Protein AF-L0IS29-F1 (afdb_monomer)

Sequence (244 aa):
MPACASGHKNPDGHHFCGQCGAALPTDDETKHNVAVDPALWLELPESQGFLRRTTFKFGNDETPPAPPPGWYPDPSGGPGLMYWDGRRWAERAASSQSPTTARSWKVLAIIGLAVFLLVGGWFVLAVSQSRHDSTSRVTPTRTTPTLTPDKKFVIDMDDNFQDELNPDPNTSLWDWRNYTEEIAHTGHDICAYLGSHTYEETAQKFKFDLGFRYPSYPSDSDARAFVNIAIDDLCPQYANMKPR

Structure (mmCIF, N/CA/C/O backbone):
data_AF-L0IS29-F1
#
_entry.id   AF-L0IS29-F1
#
loop_
_atom_site.group_PDB
_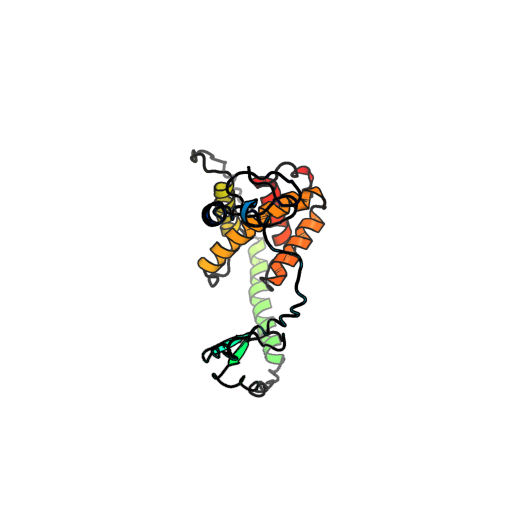atom_site.id
_atom_site.type_symbol
_atom_site.label_atom_id
_atom_site.label_alt_id
_atom_site.label_comp_id
_atom_site.label_asym_id
_atom_site.label_entity_id
_atom_site.label_seq_id
_atom_site.pdbx_PDB_ins_code
_atom_site.Cartn_x
_atom_site.Cartn_y
_atom_site.Cartn_z
_atom_site.occupancy
_atom_site.B_iso_or_equiv
_atom_site.auth_seq_id
_atom_site.auth_comp_id
_atom_site.auth_asym_id
_atom_site.auth_atom_id
_atom_site.pdbx_PDB_model_num
ATOM 1 N N . MET A 1 1 ? -28.946 -7.364 21.069 1.00 82.31 1 MET A N 1
ATOM 2 C CA . MET A 1 1 ? -27.610 -6.948 21.547 1.00 82.31 1 MET A CA 1
ATOM 3 C C . MET A 1 1 ? -26.773 -8.168 21.895 1.00 82.31 1 MET A C 1
ATOM 5 O O . MET A 1 1 ? -26.787 -8.600 23.051 1.00 82.31 1 MET A O 1
ATOM 9 N N . PRO A 1 2 ? -26.079 -8.755 20.911 1.00 89.69 2 PRO A N 1
ATOM 10 C CA . PRO A 1 2 ? -25.117 -9.814 21.170 1.00 89.69 2 PRO A CA 1
ATOM 11 C C . PRO A 1 2 ? -23.995 -9.294 22.077 1.00 89.69 2 PRO A C 1
ATOM 13 O O . PRO A 1 2 ? -23.531 -8.155 21.949 1.00 89.69 2 PRO A O 1
ATOM 16 N N . ALA A 1 3 ? -23.578 -10.136 23.018 1.00 93.94 3 ALA A N 1
ATOM 17 C CA . ALA A 1 3 ? -22.408 -9.896 23.845 1.00 93.94 3 ALA A CA 1
ATOM 18 C C . ALA A 1 3 ? -21.325 -10.910 23.483 1.00 93.94 3 ALA A C 1
ATOM 20 O O . ALA A 1 3 ? -21.626 -12.074 23.220 1.00 93.94 3 ALA A O 1
ATOM 21 N N . CYS A 1 4 ? -20.068 -10.476 23.456 1.00 94.19 4 CYS A N 1
ATOM 22 C CA . CYS A 1 4 ? -18.956 -11.406 23.281 1.00 94.19 4 CYS A CA 1
ATOM 23 C C . CYS A 1 4 ? -18.692 -12.197 24.575 1.00 94.19 4 CYS A C 1
ATOM 25 O O . CYS A 1 4 ? -19.217 -11.861 25.639 1.00 94.19 4 CYS A O 1
ATOM 27 N N . ALA A 1 5 ? -17.819 -13.206 24.509 1.00 91.88 5 ALA A N 1
ATOM 28 C CA . ALA A 1 5 ? -17.430 -14.015 25.670 1.00 91.88 5 ALA A CA 1
ATOM 29 C C . ALA A 1 5 ? -16.842 -13.187 26.834 1.00 91.88 5 ALA A C 1
ATOM 31 O O . ALA A 1 5 ? -16.937 -13.586 27.991 1.00 91.88 5 ALA A O 1
ATOM 32 N N . SER A 1 6 ? -16.272 -12.015 26.539 1.00 92.06 6 SER A N 1
ATOM 33 C CA . SER A 1 6 ? -15.735 -11.074 27.532 1.00 92.06 6 SER A CA 1
ATOM 34 C C . SER A 1 6 ? -16.793 -10.130 28.129 1.00 92.06 6 SER A C 1
ATOM 36 O O . SER A 1 6 ? -16.466 -9.312 28.982 1.00 92.06 6 SER A O 1
ATOM 38 N N . GLY A 1 7 ? -18.058 -10.221 27.698 1.00 95.25 7 GLY A N 1
ATOM 39 C CA . GLY A 1 7 ? -19.181 -9.453 28.251 1.00 95.25 7 GLY A CA 1
ATOM 40 C C . GLY A 1 7 ? -19.433 -8.081 27.613 1.00 95.25 7 GLY A C 1
ATOM 41 O O . GLY A 1 7 ? -20.303 -7.343 28.078 1.00 95.25 7 GLY A O 1
ATOM 42 N N . HIS A 1 8 ? -18.722 -7.719 26.544 1.00 96.00 8 HIS A N 1
ATOM 43 C CA . HIS A 1 8 ? -18.931 -6.449 25.843 1.00 96.00 8 HIS A CA 1
ATOM 44 C C . HIS A 1 8 ? -20.187 -6.507 24.971 1.00 96.00 8 HIS A C 1
ATOM 46 O O . HIS A 1 8 ? -20.351 -7.435 24.178 1.00 96.00 8 HIS A O 1
ATOM 52 N N . LYS A 1 9 ? -21.057 -5.500 25.091 1.00 96.19 9 LYS A N 1
ATOM 53 C CA . LYS A 1 9 ? -22.268 -5.370 24.270 1.00 96.19 9 LYS A CA 1
ATOM 54 C C . LYS A 1 9 ? -21.917 -4.786 22.906 1.00 96.19 9 LYS A C 1
ATOM 56 O O . LYS A 1 9 ? -21.216 -3.780 22.848 1.00 96.19 9 LYS A O 1
ATOM 61 N N . ASN A 1 10 ? -22.448 -5.377 21.839 1.00 95.25 10 ASN A N 1
ATOM 62 C 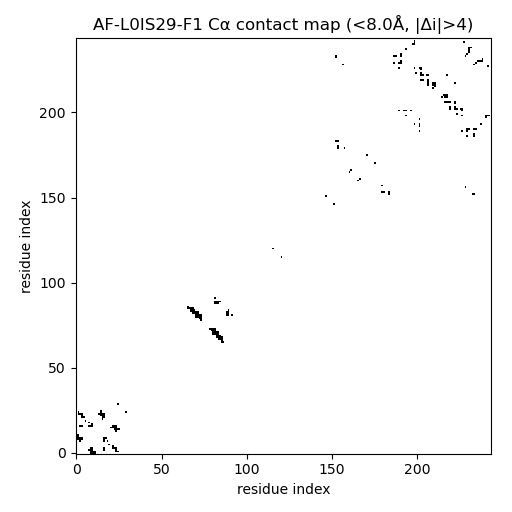CA . ASN A 1 10 ? -22.315 -4.850 20.483 1.00 95.25 10 ASN A CA 1
ATOM 63 C C . ASN A 1 10 ? -23.691 -4.521 19.879 1.00 95.25 10 ASN A C 1
ATOM 65 O O . ASN A 1 10 ? -24.703 -5.099 20.306 1.00 95.25 10 ASN A O 1
ATOM 69 N N . PRO A 1 11 ? -23.746 -3.584 18.914 1.00 91.50 11 PRO A N 1
ATOM 70 C CA . PRO A 1 11 ? -24.954 -3.333 18.138 1.00 91.50 11 PRO A CA 1
ATOM 71 C C . PRO A 1 11 ? -25.359 -4.590 17.353 1.00 91.50 11 PRO A C 1
ATOM 73 O O . PRO A 1 11 ? -24.520 -5.441 17.048 1.00 91.50 11 PRO A O 1
ATOM 76 N N . ASP A 1 12 ? -26.647 -4.723 17.042 1.00 91.50 12 ASP A N 1
ATOM 77 C CA . ASP A 1 12 ? -27.136 -5.842 16.230 1.00 91.50 12 ASP A CA 1
ATOM 78 C C . ASP A 1 12 ? -26.557 -5.761 14.799 1.00 91.50 12 ASP A C 1
ATOM 80 O O . ASP A 1 12 ? -26.333 -4.669 14.278 1.00 91.50 12 ASP A O 1
ATOM 84 N N . GLY A 1 13 ? -26.278 -6.914 14.177 1.00 90.25 13 GLY A N 1
ATOM 85 C CA . GLY A 1 13 ? -25.698 -7.005 12.826 1.00 90.25 13 GLY A CA 1
ATOM 86 C C . GLY A 1 13 ? -24.163 -6.992 12.744 1.00 90.25 13 GLY A C 1
ATOM 87 O O . GLY A 1 13 ? -23.617 -7.149 11.657 1.00 90.25 13 GLY A O 1
ATOM 88 N N . HIS A 1 14 ? -23.442 -6.844 13.861 1.00 89.81 14 HIS A N 1
ATOM 89 C CA . HIS A 1 14 ? -21.981 -6.977 13.871 1.00 89.81 14 HIS A CA 1
ATOM 90 C C . HIS A 1 14 ? -21.541 -8.441 13.994 1.00 89.81 14 HIS A C 1
ATOM 92 O O . HIS A 1 14 ? -22.016 -9.172 14.859 1.00 89.81 14 HIS A O 1
ATOM 98 N N . HIS A 1 15 ? -20.556 -8.837 13.185 1.00 93.31 15 HIS A N 1
ATOM 99 C CA . HIS A 1 15 ? -19.932 -10.166 13.247 1.00 93.31 15 HIS A CA 1
ATOM 100 C C . HIS A 1 15 ? -18.756 -10.244 14.230 1.00 93.31 15 HIS A C 1
ATOM 102 O O . HIS A 1 15 ? -18.318 -11.335 14.585 1.00 93.31 15 HIS A O 1
ATOM 108 N N . PHE A 1 16 ? -18.251 -9.098 14.694 1.00 94.94 16 PHE A N 1
ATOM 109 C CA . PHE A 1 16 ? -17.097 -9.007 15.586 1.00 94.94 16 PHE A CA 1
ATOM 110 C C . PHE A 1 16 ? -17.332 -7.972 16.682 1.00 94.94 16 PHE A C 1
ATOM 112 O O . PHE A 1 16 ? -18.035 -6.979 16.486 1.00 94.94 16 PHE A O 1
ATOM 119 N N . CYS A 1 17 ? -16.724 -8.195 17.845 1.00 96.00 17 CYS A N 1
ATOM 120 C CA . CYS A 1 17 ? -16.778 -7.251 18.947 1.00 96.00 17 CYS A CA 1
ATOM 121 C C . CYS A 1 17 ? -15.830 -6.069 18.719 1.00 96.00 17 CYS A C 1
ATOM 123 O O . CYS A 1 17 ? -14.623 -6.265 18.622 1.00 96.00 17 CYS A O 1
ATOM 125 N N . GLY A 1 18 ? -16.350 -4.840 18.757 1.00 92.50 18 GLY A N 1
ATOM 126 C CA . GLY A 1 18 ? -15.542 -3.630 18.547 1.00 92.50 18 GLY A CA 1
ATOM 127 C C . GLY A 1 18 ? -14.495 -3.335 19.632 1.00 92.50 18 GLY A C 1
ATOM 128 O O . GLY A 1 18 ? -13.628 -2.500 19.415 1.00 92.50 18 GLY A O 1
ATOM 129 N N . GLN A 1 19 ? -14.553 -4.000 20.796 1.00 95.44 19 GLN A N 1
ATOM 130 C CA . GLN A 1 19 ? -13.572 -3.809 21.878 1.00 95.44 19 GLN A CA 1
ATOM 131 C C . GLN A 1 19 ? -12.474 -4.876 21.910 1.00 95.44 19 GLN A C 1
ATOM 133 O O . GLN A 1 19 ? -11.325 -4.543 22.178 1.00 95.44 19 GLN A O 1
ATOM 138 N N . CYS A 1 20 ? -12.806 -6.147 21.665 1.00 94.56 20 CYS A N 1
ATOM 139 C CA . CYS A 1 20 ? -11.841 -7.248 21.777 1.00 94.56 20 CYS A CA 1
ATOM 140 C C . CYS A 1 20 ? -11.599 -8.022 20.473 1.00 94.56 20 CYS A C 1
ATOM 142 O O . CYS A 1 20 ? -10.777 -8.932 20.463 1.00 94.56 20 CYS A O 1
ATOM 144 N N . GLY A 1 21 ? -12.321 -7.716 19.391 1.00 91.44 21 GLY A N 1
ATOM 145 C CA . GLY A 1 21 ? -12.192 -8.391 18.094 1.00 91.44 21 GLY A CA 1
ATOM 146 C C . G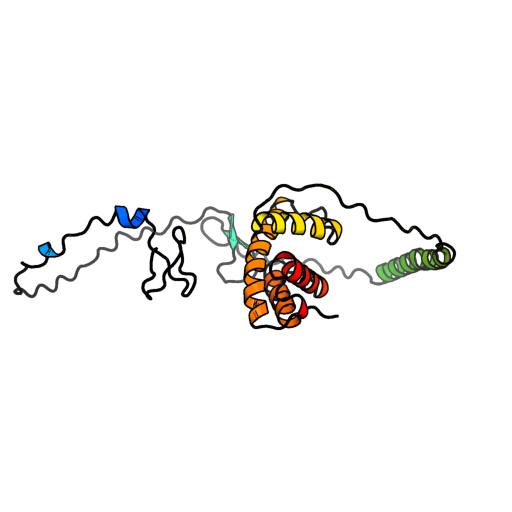LY A 1 21 ? -12.752 -9.817 18.042 1.00 91.44 21 GLY A C 1
ATOM 147 O O . GLY A 1 21 ? -12.706 -10.448 16.990 1.00 91.44 21 GLY A O 1
ATOM 148 N N . ALA A 1 22 ? -13.296 -10.345 19.144 1.00 94.62 22 ALA A N 1
ATOM 149 C CA . ALA A 1 22 ? -13.869 -11.689 19.168 1.00 94.62 22 ALA A CA 1
ATOM 150 C C . ALA A 1 22 ? -15.074 -11.804 18.221 1.00 94.62 22 ALA A C 1
ATOM 152 O O . ALA A 1 22 ? -15.910 -10.896 18.171 1.00 94.62 22 ALA A O 1
ATOM 153 N N . ALA A 1 23 ? -15.179 -12.934 17.517 1.00 92.31 23 ALA A N 1
ATOM 154 C CA . ALA A 1 23 ? -16.334 -13.249 16.684 1.00 92.31 23 ALA A CA 1
ATOM 155 C C . ALA A 1 23 ? -17.611 -13.307 17.537 1.00 92.31 23 ALA A C 1
ATOM 157 O O . ALA A 1 23 ? -17.623 -13.876 18.633 1.00 92.31 23 ALA A O 1
ATOM 158 N N . LEU A 1 24 ? -18.677 -12.688 17.039 1.00 93.31 24 LEU A N 1
ATOM 159 C CA . LEU A 1 24 ? -20.005 -12.744 17.633 1.00 93.31 24 LEU A CA 1
ATOM 160 C C . LEU A 1 24 ? -20.794 -13.875 16.962 1.00 93.31 24 LEU A C 1
ATOM 162 O O . LEU A 1 24 ? -20.700 -14.035 15.744 1.00 93.31 24 LEU A O 1
ATOM 166 N N . PRO A 1 25 ? -21.564 -14.664 17.730 1.00 83.50 25 PRO A N 1
ATOM 167 C CA . PRO A 1 25 ? -22.398 -15.709 17.158 1.00 83.50 25 PRO A CA 1
ATOM 168 C C . PRO A 1 25 ? -23.413 -15.076 16.207 1.00 83.50 25 PRO A C 1
ATOM 170 O O . PRO A 1 25 ? -24.115 -14.132 16.579 1.00 83.50 25 PRO A O 1
ATOM 173 N N . THR A 1 26 ? -23.475 -15.588 14.980 1.00 84.31 26 THR A N 1
ATOM 174 C CA . THR A 1 26 ? -24.489 -15.154 14.020 1.00 84.31 26 THR A CA 1
ATOM 175 C C . THR A 1 26 ? -25.838 -15.768 14.385 1.00 84.31 26 THR A C 1
ATOM 177 O O . THR A 1 26 ? -25.954 -16.874 14.926 1.00 84.31 26 THR A O 1
ATOM 180 N N . ASP A 1 27 ? -26.892 -15.021 14.115 1.00 72.75 27 ASP A N 1
ATOM 181 C CA . ASP A 1 27 ? -28.279 -15.379 14.376 1.00 72.75 27 ASP A CA 1
ATOM 182 C C . ASP A 1 27 ? -28.746 -16.608 13.570 1.00 72.75 27 ASP A C 1
ATOM 184 O O . ASP A 1 27 ? -29.700 -17.279 13.980 1.00 72.75 27 ASP A O 1
ATOM 188 N N . ASP A 1 28 ? -28.022 -16.989 12.513 1.00 65.44 28 ASP A N 1
ATOM 189 C CA . ASP A 1 28 ? -28.239 -18.247 11.786 1.00 65.44 28 ASP A CA 1
ATOM 190 C C . ASP A 1 28 ? -27.679 -19.476 12.522 1.00 65.44 28 ASP A C 1
ATOM 192 O O . ASP A 1 28 ? -28.314 -20.537 12.540 1.00 65.44 28 ASP A O 1
ATOM 196 N N . GLU A 1 29 ? -26.550 -19.334 13.218 1.00 56.38 29 GLU A N 1
ATOM 197 C CA . GLU A 1 29 ? -25.939 -20.419 13.997 1.00 56.38 29 GLU A CA 1
ATOM 198 C C . GLU A 1 29 ? -26.715 -20.696 15.295 1.00 56.38 29 GLU A C 1
ATOM 200 O O . GLU A 1 29 ? -26.843 -21.836 15.749 1.00 56.38 29 GLU A O 1
ATOM 205 N N . THR A 1 30 ? -27.346 -19.659 15.852 1.00 55.16 30 THR A N 1
ATOM 206 C CA . THR A 1 30 ? -28.172 -19.781 17.064 1.00 55.16 30 THR A CA 1
ATOM 207 C C . THR A 1 30 ? -29.464 -20.574 16.812 1.00 55.16 30 THR A C 1
ATOM 209 O O . THR A 1 30 ? -29.981 -21.209 17.729 1.00 55.16 30 THR A O 1
ATOM 212 N N . LYS A 1 31 ? -29.977 -20.611 15.572 1.00 54.59 31 LYS A N 1
ATOM 213 C CA . LYS A 1 31 ? -31.188 -21.386 15.232 1.00 54.59 31 LYS A CA 1
ATOM 214 C C . LYS A 1 31 ? -30.929 -22.881 15.027 1.00 54.59 31 LYS A C 1
ATOM 216 O O . LYS A 1 31 ? -31.864 -23.665 15.161 1.00 54.59 31 LYS A O 1
ATOM 221 N N . HIS A 1 32 ? -29.693 -23.281 14.721 1.00 55.47 32 HIS A N 1
ATOM 222 C CA . HIS A 1 32 ? -29.343 -24.692 14.502 1.00 55.47 32 HIS A CA 1
ATOM 223 C C . HIS A 1 32 ? -28.820 -25.391 15.761 1.00 55.47 32 HIS A C 1
ATOM 225 O O . HIS A 1 32 ? -28.870 -26.616 15.842 1.00 55.47 32 HIS A O 1
ATOM 231 N N . ASN A 1 33 ? -28.437 -24.633 16.790 1.00 50.34 33 ASN A N 1
ATOM 232 C CA . ASN A 1 33 ? -28.203 -25.160 18.131 1.00 50.34 33 ASN A CA 1
ATOM 233 C C . ASN A 1 33 ? -29.517 -25.195 18.925 1.00 50.34 33 ASN A C 1
ATOM 235 O O . ASN A 1 33 ? -29.685 -24.515 19.936 1.00 50.34 33 ASN A O 1
ATOM 239 N N . VAL A 1 34 ? -30.469 -26.006 18.449 1.00 51.91 34 VAL A N 1
ATOM 240 C CA . VAL A 1 34 ? -31.582 -26.461 19.287 1.00 51.91 34 VAL A CA 1
ATOM 241 C C . VAL A 1 34 ? -30.969 -27.138 20.507 1.00 51.91 34 VAL A C 1
ATOM 243 O O . VAL A 1 34 ? -30.168 -28.061 20.374 1.00 51.91 34 VAL A O 1
ATOM 246 N N . ALA A 1 35 ? -31.326 -26.617 21.679 1.00 50.25 35 ALA A N 1
ATOM 247 C CA . ALA A 1 35 ? -30.875 -27.060 22.984 1.00 50.25 35 ALA A CA 1
ATOM 248 C C . ALA A 1 35 ? -30.780 -28.590 23.062 1.00 50.25 35 ALA A C 1
ATOM 250 O O . ALA A 1 35 ? -31.790 -29.294 23.050 1.00 50.25 35 ALA A O 1
ATOM 251 N N . VAL A 1 36 ? -29.553 -29.097 23.171 1.00 56.88 36 VAL A N 1
ATOM 252 C CA . VAL A 1 36 ? -29.336 -30.423 23.738 1.00 56.88 36 VAL A CA 1
ATOM 253 C C . VAL A 1 36 ? -29.763 -30.298 25.195 1.00 56.88 36 VAL A C 1
ATOM 255 O O . VAL A 1 36 ? -29.143 -29.564 25.963 1.00 56.88 36 VAL A O 1
ATOM 258 N N . ASP A 1 37 ? -30.885 -30.928 25.528 1.00 49.91 37 ASP A N 1
ATOM 259 C CA . ASP A 1 37 ? -31.490 -30.907 26.853 1.00 49.91 37 ASP A CA 1
ATOM 260 C C . ASP A 1 37 ? -30.448 -31.286 27.930 1.00 49.91 37 ASP A C 1
ATOM 262 O O . ASP A 1 37 ? -29.943 -32.416 27.926 1.00 49.91 37 ASP A O 1
ATOM 266 N N . PRO A 1 38 ? -30.089 -30.376 28.857 1.00 53.88 38 PRO A N 1
ATOM 267 C CA . PRO A 1 38 ? -29.143 -30.680 29.925 1.00 53.88 38 PRO A CA 1
ATOM 268 C C . PRO A 1 38 ? -29.686 -31.715 30.928 1.00 53.88 38 PRO A C 1
ATOM 270 O O . PRO A 1 38 ? -28.908 -32.244 31.720 1.00 53.88 38 PRO A O 1
ATOM 273 N N . ALA A 1 39 ? -30.981 -32.058 30.887 1.00 51.47 39 ALA A N 1
ATOM 274 C CA . ALA A 1 39 ? -31.574 -33.084 31.744 1.00 51.47 39 ALA A CA 1
ATOM 275 C C . ALA A 1 39 ? -31.269 -34.527 31.299 1.00 51.47 39 ALA A C 1
ATOM 277 O O . ALA A 1 39 ? -31.511 -35.459 32.065 1.00 51.47 39 ALA A O 1
ATOM 278 N N . LEU A 1 40 ? -30.679 -34.739 30.116 1.00 48.09 40 LEU A N 1
ATOM 279 C CA . LEU A 1 40 ? -30.311 -36.080 29.640 1.00 48.09 40 LEU A CA 1
ATOM 280 C C . LEU A 1 40 ? -28.947 -36.581 30.163 1.00 48.09 40 LEU A C 1
ATOM 282 O O . LEU A 1 40 ? -28.503 -37.663 29.786 1.00 48.09 40 LEU A O 1
ATOM 286 N N . TRP A 1 41 ? -28.292 -35.824 31.054 1.00 53.59 41 TRP A N 1
ATOM 287 C CA . TRP A 1 41 ? -26.971 -36.145 31.619 1.00 53.59 41 TRP A CA 1
ATOM 288 C C . TRP A 1 41 ? -26.990 -36.719 33.047 1.00 53.59 41 TRP A C 1
ATOM 290 O O . TRP A 1 41 ? -25.925 -36.939 33.620 1.00 53.59 41 TRP A O 1
ATOM 300 N N . LEU A 1 42 ? -28.162 -36.980 33.639 1.00 47.84 42 LEU A N 1
ATOM 301 C CA . LEU A 1 42 ? -28.269 -37.370 35.056 1.00 47.84 42 LEU A CA 1
ATOM 302 C C . LEU A 1 42 ? -28.368 -38.875 35.349 1.00 47.84 42 LEU A C 1
ATOM 304 O O . LEU A 1 42 ? -28.422 -39.247 36.517 1.00 47.84 42 LEU A O 1
ATOM 308 N N . GLU A 1 43 ? -28.308 -39.755 34.349 1.00 50.62 43 GLU A N 1
ATOM 309 C CA . GLU A 1 43 ? -28.289 -41.205 34.596 1.00 50.62 43 GLU A CA 1
ATOM 310 C C . GLU A 1 43 ? -27.251 -41.920 33.725 1.00 50.62 43 GLU A C 1
ATOM 312 O O . GLU A 1 43 ? -27.579 -42.580 32.742 1.00 50.62 43 GLU A O 1
ATOM 317 N N . LEU A 1 44 ? -25.974 -41.836 34.110 1.00 50.84 44 LEU A N 1
ATOM 318 C CA . LEU A 1 44 ? -24.997 -42.848 33.711 1.00 50.84 44 LEU A CA 1
ATOM 319 C C . LEU A 1 44 ? -24.253 -43.378 34.948 1.00 50.84 44 LEU A C 1
ATOM 321 O O . LEU A 1 44 ? -23.633 -42.598 35.670 1.00 50.84 44 LEU A O 1
ATOM 325 N N . PRO A 1 45 ? -24.320 -44.695 35.222 1.00 51.41 45 PRO A N 1
ATOM 326 C CA . PRO A 1 45 ? -23.720 -45.296 36.406 1.00 51.41 45 PRO A CA 1
ATOM 327 C C . PRO A 1 45 ? -22.185 -45.255 36.352 1.00 51.41 45 PRO A C 1
ATOM 329 O O . PRO A 1 45 ? -21.563 -45.728 35.403 1.00 51.41 45 PRO A O 1
ATOM 332 N N . GLU A 1 46 ? -21.585 -44.757 37.435 1.00 59.94 46 GLU A N 1
ATOM 333 C CA . GLU A 1 46 ? -20.146 -44.550 37.695 1.00 59.94 46 GLU A CA 1
ATOM 334 C C . GLU A 1 46 ? -19.260 -45.814 37.710 1.00 59.94 46 GLU A C 1
ATOM 336 O O . GLU A 1 46 ? -18.120 -45.780 38.169 1.00 59.94 46 GLU A O 1
ATOM 341 N N . SER A 1 47 ? -19.715 -46.959 37.206 1.00 60.19 47 SER A N 1
ATOM 342 C CA . SER A 1 47 ? -18.926 -48.192 37.275 1.00 60.19 47 SER A CA 1
ATOM 343 C C . SER A 1 47 ? -18.827 -48.871 35.921 1.00 60.19 47 SER A C 1
ATOM 345 O O . SER A 1 47 ? -19.671 -49.671 35.539 1.00 60.19 47 SER A O 1
ATOM 347 N N . GLN A 1 48 ? -17.747 -48.569 35.201 1.00 49.78 48 GLN A N 1
ATOM 348 C CA . GLN A 1 48 ? -16.772 -49.579 34.783 1.00 49.78 48 GLN A CA 1
ATOM 349 C C . GLN A 1 48 ? -15.643 -48.930 33.982 1.00 49.78 48 GLN A C 1
ATOM 351 O O . GLN A 1 48 ? -15.861 -48.232 32.993 1.00 49.78 48 GLN A O 1
ATOM 356 N N . GLY A 1 49 ? -14.413 -49.189 34.430 1.00 52.66 49 GLY A N 1
ATOM 357 C CA . GLY A 1 49 ? -13.169 -48.750 33.812 1.00 52.66 49 GLY A CA 1
ATOM 358 C C . GLY A 1 49 ? -12.952 -49.350 32.427 1.00 52.66 49 GLY A C 1
ATOM 359 O O . GLY A 1 49 ? -12.163 -50.274 32.248 1.00 52.66 49 GLY A O 1
ATOM 360 N N . PHE A 1 50 ? -13.612 -48.779 31.428 1.00 51.78 50 PHE A N 1
ATOM 361 C CA . PHE A 1 50 ? -13.294 -49.005 30.033 1.00 51.78 50 PHE A CA 1
ATOM 362 C C . PHE A 1 50 ? -12.443 -47.824 29.567 1.00 51.78 50 PHE A C 1
ATOM 364 O O . PHE A 1 50 ? -12.961 -46.799 29.129 1.00 51.78 50 PHE A O 1
ATOM 371 N N . LEU A 1 51 ? -11.114 -47.971 29.639 1.00 49.78 51 LEU A N 1
ATOM 372 C CA . LEU A 1 51 ? -10.186 -47.205 28.804 1.00 49.78 51 LEU A CA 1
ATOM 373 C C . LEU A 1 51 ? -10.460 -47.581 27.341 1.00 49.78 51 LEU A C 1
ATOM 375 O O . LEU A 1 51 ? -9.706 -48.309 26.695 1.00 49.78 51 LEU A O 1
ATOM 379 N N . ARG A 1 52 ? -11.590 -47.105 26.817 1.00 48.59 52 ARG A N 1
ATOM 380 C CA . ARG A 1 52 ? -11.924 -47.103 25.403 1.00 48.59 52 ARG A CA 1
ATOM 381 C C . ARG A 1 52 ? -11.001 -46.058 24.809 1.00 48.59 52 ARG A C 1
ATOM 383 O O . ARG A 1 52 ? -11.340 -44.890 24.685 1.00 48.59 52 ARG A O 1
ATOM 390 N N . ARG A 1 53 ? -9.784 -46.505 24.499 1.00 48.44 53 ARG A N 1
ATOM 391 C CA . ARG A 1 53 ? -8.918 -45.896 23.501 1.00 48.44 53 ARG A CA 1
ATOM 392 C C . ARG A 1 53 ? -9.785 -45.770 22.255 1.00 48.44 53 ARG A C 1
ATOM 394 O O . ARG A 1 53 ? -9.907 -46.723 21.487 1.00 48.44 53 ARG A O 1
ATOM 401 N N . THR A 1 54 ? -10.457 -44.632 22.111 1.00 51.62 54 THR A N 1
ATOM 402 C CA . THR A 1 54 ? -11.067 -44.203 20.864 1.00 51.62 54 THR A CA 1
ATOM 403 C C . THR A 1 54 ? -9.896 -44.043 19.919 1.00 51.62 54 THR A C 1
ATOM 405 O O . THR A 1 54 ? -9.262 -42.996 19.831 1.00 51.62 54 THR A O 1
ATOM 408 N N . THR A 1 55 ? -9.541 -45.148 19.273 1.00 55.56 55 THR A N 1
ATOM 409 C CA . THR A 1 55 ? -8.866 -45.127 17.993 1.00 55.56 55 THR A CA 1
ATOM 410 C C . THR A 1 55 ? -9.841 -44.400 17.085 1.00 55.56 55 THR A C 1
ATOM 412 O O . THR A 1 55 ? -10.719 -44.999 16.470 1.00 55.56 55 THR A O 1
ATOM 415 N N . PHE A 1 56 ? -9.745 -43.069 17.088 1.00 53.38 56 PHE A N 1
ATOM 416 C CA . PHE A 1 56 ? -10.136 -42.273 15.947 1.00 53.38 56 PHE A CA 1
ATOM 417 C C . PHE A 1 56 ? -9.399 -42.931 14.786 1.00 53.38 56 PHE A C 1
ATOM 419 O O . PHE A 1 56 ? -8.183 -42.804 14.645 1.00 53.38 56 PHE A O 1
ATOM 426 N N . LYS A 1 57 ? -10.125 -43.760 14.031 1.00 56.09 57 LYS A N 1
ATOM 427 C CA . LYS A 1 57 ? -9.762 -44.084 12.664 1.00 56.09 57 LYS A CA 1
ATOM 428 C C . LYS A 1 57 ? -9.718 -42.722 11.993 1.00 56.09 57 LYS A C 1
ATOM 430 O O . LYS A 1 57 ? -10.763 -42.197 11.621 1.00 56.09 57 LYS A O 1
ATOM 435 N N . PHE A 1 58 ? -8.532 -42.122 11.939 1.00 61.25 58 PHE A N 1
ATOM 436 C CA . PHE A 1 58 ? -8.242 -41.118 10.937 1.00 61.25 58 PHE A CA 1
ATOM 437 C C . PHE A 1 58 ? -8.619 -41.799 9.629 1.00 61.25 58 PHE A C 1
ATOM 439 O O . PHE A 1 58 ? -8.018 -42.807 9.250 1.00 61.25 58 PHE A O 1
ATOM 446 N N . GLY A 1 59 ? -9.754 -41.368 9.074 1.00 55.88 59 GLY A N 1
ATOM 447 C CA . GLY A 1 59 ? -10.176 -41.777 7.752 1.00 55.88 59 GLY A CA 1
ATOM 448 C C . GLY A 1 59 ? -8.976 -41.591 6.843 1.00 55.88 59 GLY A C 1
ATOM 449 O O . GLY A 1 59 ? -8.291 -40.579 6.948 1.00 55.88 59 GLY A O 1
ATOM 450 N N . ASN A 1 60 ? -8.689 -42.651 6.096 1.00 63.81 60 ASN A N 1
ATOM 451 C CA . ASN A 1 60 ? -7.675 -42.783 5.062 1.00 63.81 60 ASN A CA 1
ATOM 452 C C . ASN A 1 60 ? -7.129 -41.435 4.579 1.00 63.8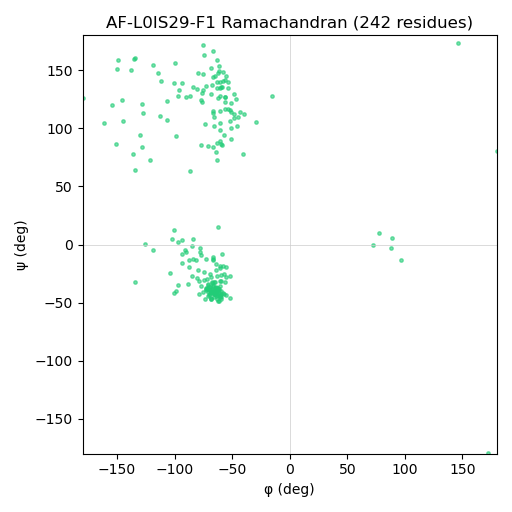1 60 ASN A C 1
ATOM 454 O O . ASN A 1 60 ? -7.928 -40.590 4.190 1.00 63.81 60 ASN A O 1
ATOM 458 N N . ASP A 1 61 ? -5.797 -41.300 4.586 1.00 58.94 61 ASP A N 1
ATOM 459 C CA . ASP A 1 61 ? -4.994 -40.249 3.946 1.00 58.94 61 ASP A CA 1
ATOM 460 C C . ASP A 1 61 ? -5.524 -39.879 2.548 1.00 58.94 61 ASP A C 1
ATOM 462 O O . ASP A 1 61 ? -4.988 -40.281 1.512 1.00 58.94 61 ASP A O 1
ATOM 466 N N . GLU A 1 62 ? -6.590 -39.091 2.490 1.00 65.06 62 GLU A N 1
ATOM 467 C CA . GLU A 1 62 ? -7.007 -38.405 1.284 1.00 65.06 62 GLU A CA 1
ATOM 468 C C . GLU A 1 62 ? -6.060 -37.225 1.157 1.00 65.06 62 GLU A C 1
ATOM 470 O O . GLU A 1 62 ? -6.290 -36.125 1.657 1.00 65.06 62 GLU A O 1
ATOM 475 N N . THR A 1 63 ? -4.913 -37.516 0.539 1.00 80.62 63 THR A N 1
ATOM 476 C CA . THR A 1 63 ? -3.962 -36.495 0.120 1.00 80.62 63 THR A CA 1
ATOM 477 C C . THR A 1 63 ? -4.757 -35.468 -0.685 1.00 80.62 63 THR A C 1
ATOM 479 O O . THR A 1 63 ? -5.407 -35.861 -1.661 1.00 80.62 63 THR A O 1
ATOM 482 N N . PRO A 1 64 ? -4.764 -34.184 -0.284 1.00 82.38 64 PRO A N 1
ATOM 483 C CA . PRO A 1 64 ? -5.536 -33.169 -0.979 1.00 82.38 64 PRO A CA 1
ATOM 484 C C . PRO A 1 64 ? -5.172 -33.183 -2.469 1.00 82.38 64 PRO A C 1
ATOM 486 O O . PRO A 1 64 ? -3.998 -33.381 -2.807 1.00 82.38 64 PRO A O 1
ATOM 489 N N . PRO A 1 65 ? -6.157 -33.018 -3.371 1.00 86.81 65 PRO A N 1
ATOM 490 C CA . PRO A 1 65 ? -5.899 -33.055 -4.802 1.00 86.81 65 PRO A CA 1
ATOM 491 C C . PRO A 1 65 ? -4.830 -32.016 -5.148 1.00 86.81 65 PRO A C 1
ATOM 493 O O . PRO A 1 65 ? -4.939 -30.850 -4.764 1.00 86.81 65 PRO A O 1
ATOM 496 N N . ALA A 1 66 ? -3.775 -32.452 -5.841 1.00 90.19 66 ALA A N 1
ATOM 497 C CA . ALA A 1 66 ? -2.689 -31.566 -6.239 1.00 90.19 66 ALA A CA 1
ATOM 498 C C . ALA A 1 66 ? -3.243 -30.405 -7.088 1.00 90.19 66 ALA A C 1
ATOM 500 O O . ALA A 1 66 ? -4.131 -30.631 -7.920 1.00 90.19 66 ALA A O 1
ATOM 501 N N . PRO A 1 67 ? -2.737 -29.173 -6.906 1.00 93.44 67 PRO A N 1
ATOM 502 C CA . PRO A 1 67 ? -3.206 -28.032 -7.676 1.00 93.44 67 PRO A CA 1
ATOM 503 C C . PRO A 1 67 ? -2.938 -28.239 -9.175 1.00 93.44 67 PRO A C 1
ATOM 505 O O . PRO A 1 67 ? -1.961 -28.909 -9.544 1.00 93.44 67 PRO A O 1
ATOM 508 N N . PRO A 1 68 ? -3.788 -27.674 -10.052 1.00 95.62 68 PRO A N 1
ATOM 509 C CA . PRO A 1 68 ? -3.567 -27.734 -11.489 1.00 95.62 68 PRO A CA 1
ATOM 510 C C . PRO A 1 68 ? -2.268 -27.001 -11.875 1.00 95.62 68 PRO A C 1
ATOM 512 O O . PRO A 1 68 ? -1.790 -26.150 -11.125 1.00 95.62 68 PRO A O 1
ATOM 515 N N . PRO A 1 69 ? -1.673 -27.303 -13.041 1.00 97.00 69 PRO A N 1
ATOM 516 C CA . PRO A 1 69 ? -0.493 -26.588 -13.515 1.00 97.00 69 PRO A CA 1
ATOM 517 C C . PRO A 1 69 ? -0.746 -25.078 -13.670 1.00 97.00 69 PRO A C 1
ATOM 519 O O . PRO A 1 69 ? -1.775 -24.681 -14.219 1.00 97.00 69 PRO A O 1
ATOM 522 N N . GLY A 1 70 ? 0.183 -24.234 -13.212 1.00 96.00 70 GLY A N 1
ATOM 523 C CA . GLY A 1 70 ? 0.007 -22.776 -13.207 1.00 96.00 70 GLY A CA 1
ATOM 524 C C . GLY A 1 70 ? 1.110 -22.010 -12.472 1.00 96.00 70 GLY A C 1
ATOM 525 O O . GLY A 1 70 ? 2.060 -22.600 -11.967 1.00 96.00 70 GLY A O 1
ATOM 526 N N . TRP A 1 71 ? 0.992 -20.681 -12.420 1.00 95.31 71 TRP A N 1
ATOM 527 C CA . TRP A 1 71 ? 1.897 -19.813 -11.657 1.00 95.31 71 TRP A CA 1
ATOM 528 C C . TRP A 1 71 ? 1.375 -19.616 -10.233 1.00 95.31 71 TRP A C 1
ATOM 530 O O . TRP A 1 71 ? 0.235 -19.197 -10.049 1.00 95.31 71 TRP A O 1
ATOM 540 N N . TYR A 1 72 ? 2.217 -19.883 -9.237 1.00 96.25 72 TYR A N 1
ATOM 541 C CA . TYR A 1 72 ? 1.883 -19.794 -7.815 1.00 96.25 72 TYR A CA 1
ATOM 542 C C . TYR A 1 72 ? 3.002 -19.077 -7.040 1.00 96.25 72 TYR A C 1
ATOM 544 O O . TYR A 1 72 ? 4.135 -19.025 -7.528 1.00 96.25 72 TYR A O 1
ATOM 552 N N . PRO A 1 73 ? 2.723 -18.529 -5.842 1.00 94.94 73 PRO A N 1
ATOM 553 C CA . PRO A 1 73 ? 3.758 -17.965 -4.975 1.00 94.94 73 PRO A CA 1
ATOM 554 C C . PRO A 1 73 ? 4.860 -18.985 -4.662 1.00 94.94 73 PRO A C 1
ATOM 556 O O . PRO A 1 73 ? 4.565 -20.165 -4.468 1.00 94.94 73 PRO A O 1
ATOM 559 N N . ASP A 1 74 ? 6.118 -18.535 -4.609 1.00 93.88 74 ASP A N 1
ATOM 560 C CA . ASP A 1 74 ? 7.253 -19.397 -4.262 1.00 93.88 74 ASP A CA 1
ATOM 561 C C . ASP A 1 74 ? 7.062 -19.977 -2.839 1.00 93.88 74 ASP A C 1
ATOM 563 O O . ASP A 1 74 ? 7.074 -19.222 -1.860 1.00 93.88 74 ASP A O 1
ATOM 567 N N . PRO A 1 75 ? 6.906 -21.307 -2.680 1.00 90.69 75 PRO A N 1
ATOM 568 C CA . PRO A 1 75 ? 6.675 -21.928 -1.375 1.00 90.69 75 PRO A CA 1
ATOM 569 C C . PRO A 1 75 ? 7.881 -21.809 -0.431 1.00 90.69 75 PRO A C 1
ATOM 571 O O . PRO A 1 75 ? 7.740 -22.059 0.763 1.00 90.69 75 PRO A O 1
ATOM 574 N N . SER A 1 76 ? 9.060 -21.417 -0.932 1.00 92.38 76 SER A N 1
ATOM 575 C CA . SER A 1 76 ? 10.223 -21.092 -0.096 1.00 92.38 76 SER A CA 1
ATOM 576 C C . SER A 1 76 ? 10.140 -19.705 0.558 1.00 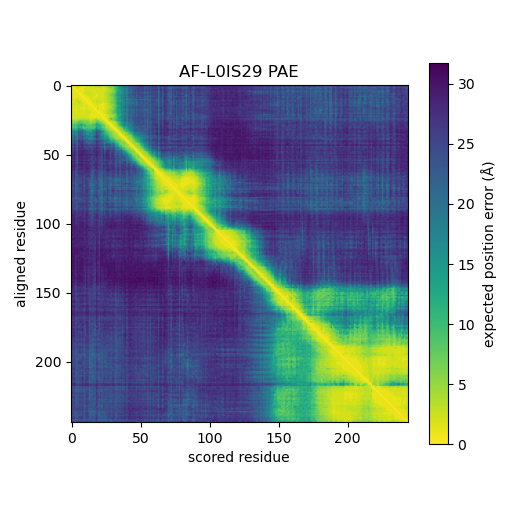92.38 76 SER A C 1
ATOM 578 O O . SER A 1 76 ? 11.032 -19.340 1.3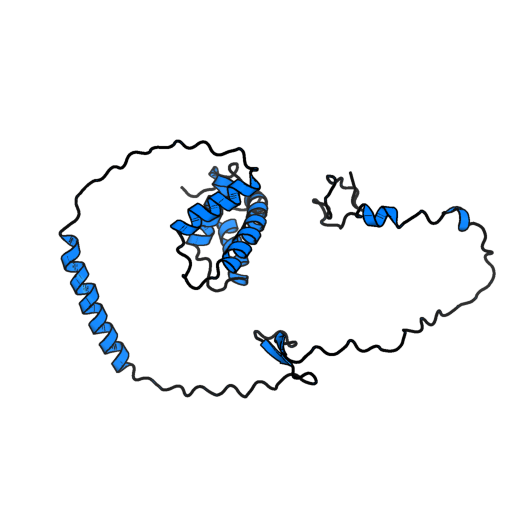23 1.00 92.38 76 SER A O 1
ATOM 580 N N . GLY A 1 77 ? 9.086 -18.929 0.272 1.00 91.56 77 GLY A N 1
ATOM 581 C CA . GLY A 1 77 ? 8.898 -17.567 0.782 1.00 91.56 77 GLY A CA 1
ATOM 582 C C . GLY A 1 77 ? 9.749 -16.515 0.066 1.00 91.56 77 GLY A C 1
ATOM 583 O O . GLY A 1 77 ? 9.840 -15.378 0.525 1.00 91.56 77 GLY A O 1
ATOM 584 N N . GLY A 1 78 ? 10.395 -16.880 -1.045 1.00 90.56 78 GLY A N 1
ATOM 585 C CA . GLY A 1 78 ? 11.125 -15.937 -1.884 1.00 90.56 78 GLY A CA 1
ATOM 586 C C . GLY A 1 78 ? 10.188 -14.953 -2.601 1.00 90.56 78 GLY A C 1
ATOM 587 O O . GLY A 1 78 ? 9.041 -15.289 -2.897 1.00 90.56 78 GLY A O 1
ATOM 588 N N . PRO A 1 79 ? 10.659 -13.737 -2.927 1.00 87.69 79 PRO A N 1
ATOM 589 C CA . PRO A 1 79 ? 9.899 -12.827 -3.772 1.00 87.69 79 PRO A CA 1
ATOM 590 C C . PRO A 1 79 ? 9.800 -13.407 -5.191 1.00 87.69 79 PRO A C 1
ATOM 592 O O . PRO A 1 79 ? 10.810 -13.541 -5.884 1.00 87.69 79 PRO A O 1
ATOM 595 N N . GLY A 1 80 ? 8.590 -13.755 -5.630 1.00 89.88 80 GLY A N 1
ATOM 596 C CA . GLY A 1 80 ? 8.326 -14.166 -7.009 1.00 89.88 80 GLY A CA 1
ATOM 597 C C . GLY A 1 80 ? 7.243 -15.230 -7.168 1.00 89.88 80 GLY A C 1
ATOM 598 O O . GLY A 1 80 ? 6.728 -15.794 -6.202 1.00 89.88 80 GLY A O 1
ATOM 599 N N . LEU A 1 81 ? 6.911 -15.499 -8.431 1.00 93.69 81 LEU A N 1
ATOM 600 C CA . LEU A 1 81 ? 6.051 -16.604 -8.838 1.00 93.69 81 LEU A CA 1
ATOM 601 C C . LEU A 1 81 ? 6.917 -17.754 -9.361 1.00 93.69 81 LEU A C 1
ATOM 603 O O . LEU A 1 81 ? 7.874 -17.533 -10.106 1.00 93.69 81 LEU A O 1
ATOM 607 N N . MET A 1 82 ? 6.558 -18.985 -9.008 1.00 94.19 82 MET A N 1
ATOM 608 C CA . MET A 1 82 ? 7.105 -20.200 -9.605 1.00 94.19 82 MET A CA 1
ATOM 609 C C . MET A 1 82 ? 6.009 -20.950 -10.360 1.00 94.19 82 MET A C 1
ATOM 611 O O . MET A 1 82 ? 4.834 -20.915 -9.998 1.00 94.19 82 MET A O 1
ATOM 615 N N . TYR A 1 83 ? 6.398 -21.625 -11.437 1.00 95.12 83 TYR A N 1
ATOM 616 C CA . TYR A 1 83 ? 5.475 -22.439 -12.215 1.00 95.12 83 TYR A CA 1
ATOM 617 C C . TYR A 1 83 ? 5.386 -23.849 -11.618 1.00 95.12 83 TYR A C 1
ATOM 619 O O . TYR A 1 83 ? 6.411 -24.501 -11.414 1.00 95.12 83 TYR A O 1
ATOM 627 N N . TRP A 1 84 ? 4.173 -24.321 -11.351 1.00 96.12 84 TRP A N 1
ATOM 628 C CA . TRP A 1 84 ? 3.858 -25.694 -10.967 1.00 96.12 84 TRP A CA 1
ATOM 629 C C . TRP A 1 84 ? 3.406 -26.472 -12.205 1.00 96.12 84 TRP A C 1
ATOM 631 O O . TRP A 1 84 ? 2.506 -26.027 -12.913 1.00 96.12 84 TRP A O 1
ATOM 641 N N . ASP A 1 85 ? 4.009 -27.632 -12.477 1.00 94.88 85 ASP A N 1
ATOM 642 C CA . ASP A 1 85 ? 3.680 -28.454 -13.656 1.00 94.88 85 ASP A CA 1
ATOM 643 C C . ASP A 1 85 ? 2.623 -29.546 -13.386 1.00 94.88 85 ASP A C 1
ATOM 645 O O . ASP A 1 85 ? 2.308 -30.344 -14.271 1.00 94.88 85 ASP A O 1
ATOM 649 N N . GLY A 1 86 ? 2.067 -29.593 -12.171 1.00 95.69 86 GLY A N 1
ATOM 650 C CA . GLY A 1 86 ? 1.157 -30.647 -11.711 1.00 95.69 86 GLY A CA 1
ATOM 651 C C . GLY A 1 86 ? 1.839 -31.751 -10.896 1.00 95.69 86 GLY A C 1
ATOM 652 O O . GLY A 1 86 ? 1.152 -32.543 -10.254 1.00 95.69 86 GLY A O 1
ATOM 653 N N . ARG A 1 87 ? 3.176 -31.830 -10.905 1.00 94.56 87 ARG A N 1
ATOM 654 C CA . ARG A 1 87 ? 3.952 -32.843 -10.164 1.00 94.56 87 ARG A CA 1
ATOM 655 C C . ARG A 1 87 ? 5.144 -32.261 -9.411 1.00 94.56 87 ARG A C 1
ATOM 657 O O . ARG A 1 87 ? 5.512 -32.795 -8.367 1.00 94.56 87 ARG A O 1
ATOM 664 N N . ARG A 1 88 ? 5.764 -31.209 -9.940 1.00 94.81 88 ARG A N 1
ATOM 665 C CA . ARG A 1 88 ? 6.918 -30.521 -9.362 1.00 94.81 88 ARG A CA 1
ATOM 666 C C . ARG A 1 88 ? 6.918 -29.039 -9.730 1.00 94.81 88 ARG A C 1
ATOM 668 O O . ARG A 1 88 ? 6.321 -28.600 -10.713 1.00 94.81 88 ARG A O 1
ATOM 675 N N . TRP A 1 89 ? 7.636 -28.267 -8.929 1.00 94.06 89 TRP A N 1
ATOM 676 C CA . TRP A 1 89 ? 7.957 -26.884 -9.250 1.00 94.06 89 TRP A CA 1
ATOM 677 C C . TRP A 1 89 ? 9.010 -26.851 -10.358 1.00 94.06 89 TRP A C 1
ATOM 679 O O . TRP A 1 89 ? 9.969 -27.624 -10.322 1.00 94.06 89 TRP A O 1
ATOM 689 N N . ALA A 1 90 ? 8.835 -25.972 -11.343 1.00 92.50 90 ALA A N 1
ATOM 690 C CA . ALA A 1 90 ? 9.826 -25.762 -12.386 1.00 92.50 90 ALA A CA 1
ATOM 691 C C . ALA A 1 90 ? 11.126 -25.245 -11.754 1.00 92.50 90 ALA A C 1
ATOM 693 O O . ALA A 1 90 ? 11.123 -24.241 -11.039 1.00 92.50 90 ALA A O 1
ATOM 694 N N . GLU A 1 91 ? 12.244 -25.921 -12.019 1.00 87.56 91 GLU A N 1
ATOM 695 C CA . GLU A 1 91 ? 13.566 -25.399 -11.679 1.00 87.56 91 GLU A CA 1
ATOM 696 C C . GLU A 1 91 ? 13.700 -24.030 -12.345 1.00 87.56 91 GLU A C 1
ATOM 698 O O . GLU A 1 91 ? 13.412 -23.905 -13.538 1.00 87.56 91 GLU A O 1
ATOM 703 N N . ARG A 1 92 ? 14.059 -22.992 -11.569 1.00 76.06 92 ARG A N 1
ATOM 704 C CA . ARG A 1 92 ? 14.241 -21.634 -12.100 1.00 76.06 92 ARG A CA 1
ATOM 705 C C . ARG A 1 92 ? 15.108 -21.767 -13.342 1.00 76.06 92 ARG A C 1
ATOM 707 O O . ARG A 1 92 ? 16.266 -22.164 -13.215 1.00 76.06 92 ARG A O 1
ATOM 714 N N . ALA A 1 93 ? 14.532 -21.498 -14.517 1.00 65.81 93 ALA A N 1
ATOM 715 C CA . ALA A 1 93 ? 15.287 -21.499 -15.758 1.00 65.81 93 ALA A CA 1
A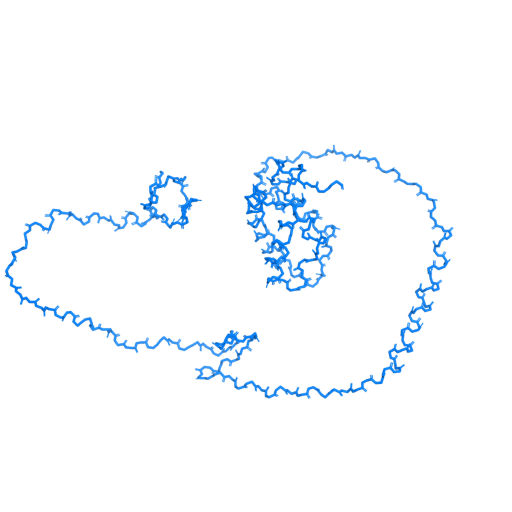TOM 716 C C . ALA A 1 93 ? 16.489 -20.605 -15.487 1.00 65.81 93 ALA A C 1
ATOM 718 O O . ALA A 1 93 ? 16.280 -19.443 -15.127 1.00 65.81 93 ALA A O 1
ATOM 719 N N . ALA A 1 94 ? 17.692 -21.198 -15.497 1.00 58.16 94 ALA A N 1
ATOM 720 C CA . ALA A 1 94 ? 18.921 -20.537 -15.082 1.00 58.16 94 ALA A CA 1
ATOM 721 C C . ALA A 1 94 ? 18.880 -19.141 -15.675 1.00 58.16 94 ALA A C 1
ATOM 723 O O . ALA A 1 94 ? 18.759 -19.031 -16.900 1.00 58.16 94 ALA A O 1
ATOM 724 N N . SER A 1 95 ? 18.801 -18.130 -14.796 1.00 58.28 95 SER A N 1
ATOM 725 C CA . SER A 1 95 ? 18.522 -16.752 -15.180 1.00 58.28 95 SER A CA 1
ATOM 726 C C . SER A 1 95 ? 19.399 -16.472 -16.378 1.00 58.28 95 SER A C 1
ATOM 728 O O . SER A 1 95 ? 20.625 -16.532 -16.282 1.00 58.28 95 SER A O 1
ATOM 730 N N . SER A 1 96 ? 18.761 -16.349 -17.543 1.00 53.38 96 SER A N 1
ATOM 731 C CA . SER A 1 96 ? 19.479 -16.140 -18.785 1.00 53.38 96 SER A CA 1
ATOM 732 C C . SER A 1 96 ? 20.204 -14.838 -18.542 1.00 53.38 96 SER A C 1
ATOM 734 O O . SER A 1 96 ? 19.552 -13.807 -18.402 1.00 53.38 96 SER A O 1
ATOM 736 N N . GLN A 1 97 ? 21.513 -14.923 -18.296 1.00 51.78 97 GLN A N 1
ATOM 737 C CA . GLN A 1 97 ? 22.329 -13.783 -17.935 1.00 51.78 97 GLN A CA 1
ATOM 738 C C . GLN A 1 97 ? 22.207 -12.846 -19.118 1.00 51.78 97 GLN A C 1
ATOM 740 O O . GLN A 1 97 ? 22.815 -13.084 -20.161 1.00 51.78 97 GLN A O 1
ATOM 745 N N . SER A 1 98 ? 21.327 -11.854 -18.988 1.00 52.62 98 SER A N 1
ATOM 746 C CA . SER A 1 98 ? 21.128 -10.850 -20.010 1.00 52.62 98 SER A CA 1
ATOM 747 C C . SER A 1 98 ? 22.514 -10.287 -20.272 1.00 52.62 98 SER A C 1
ATOM 749 O O . SER A 1 98 ? 23.130 -9.785 -19.324 1.00 52.62 98 SER A O 1
ATOM 751 N N . PRO A 1 99 ? 23.061 -10.444 -21.489 1.00 53.53 99 PRO A N 1
ATOM 752 C CA . PRO A 1 99 ? 24.400 -9.979 -21.773 1.00 53.53 99 PRO A CA 1
ATOM 753 C C . PRO A 1 99 ? 24.413 -8.495 -21.440 1.00 53.53 99 PRO A C 1
ATOM 755 O O . PRO A 1 99 ? 23.669 -7.710 -22.029 1.00 53.53 99 PRO A O 1
ATOM 758 N N . THR A 1 100 ? 25.216 -8.116 -20.448 1.00 51.22 100 THR A N 1
ATOM 759 C CA . THR A 1 100 ? 25.464 -6.721 -20.116 1.00 51.22 100 THR A CA 1
ATOM 760 C C . THR A 1 100 ? 26.213 -6.129 -21.296 1.00 51.22 100 THR A C 1
ATOM 762 O O . THR A 1 100 ? 27.442 -6.100 -21.335 1.00 51.22 100 THR A O 1
ATOM 765 N N . THR A 1 101 ? 25.476 -5.709 -22.318 1.00 54.81 101 THR A N 1
ATOM 766 C CA . THR A 1 101 ? 26.025 -4.904 -23.392 1.00 54.81 101 THR A CA 1
ATOM 767 C C . THR A 1 101 ? 26.416 -3.590 -22.746 1.00 54.81 101 THR A C 1
ATOM 769 O O . THR A 1 101 ? 25.555 -2.767 -22.432 1.00 54.81 101 THR A O 1
ATOM 772 N N . ALA A 1 102 ? 27.713 -3.431 -22.488 1.00 57.00 102 ALA A N 1
ATOM 773 C CA . ALA A 1 102 ? 28.331 -2.190 -22.063 1.00 57.00 102 ALA A CA 1
ATOM 774 C C . ALA A 1 102 ? 28.060 -1.131 -23.140 1.00 57.00 102 ALA A C 1
ATOM 776 O O . ALA A 1 102 ? 28.818 -0.950 -24.095 1.00 57.00 102 ALA A O 1
ATOM 777 N N . ARG A 1 103 ? 26.901 -0.480 -23.039 1.00 62.06 103 ARG A N 1
ATOM 778 C CA . ARG A 1 103 ? 26.454 0.529 -23.987 1.00 62.06 103 ARG A CA 1
ATOM 779 C C . ARG A 1 103 ? 27.280 1.777 -23.721 1.00 62.06 103 ARG A C 1
ATOM 781 O O . ARG A 1 103 ? 27.078 2.466 -22.729 1.00 62.06 103 ARG A O 1
ATOM 788 N N . SER A 1 104 ? 28.252 1.998 -24.605 1.00 63.19 104 SER A N 1
ATOM 789 C CA . SER A 1 104 ? 29.143 3.158 -24.681 1.00 63.19 104 SER A CA 1
ATOM 790 C C . SER A 1 104 ? 28.488 4.432 -24.138 1.00 63.19 104 SER A C 1
ATOM 792 O O . SER A 1 104 ? 27.649 5.050 -24.798 1.00 63.19 104 SER A O 1
ATOM 794 N N . TRP A 1 105 ? 28.911 4.845 -22.940 1.00 76.88 105 TRP A N 1
ATOM 795 C CA . TRP A 1 105 ? 28.413 6.034 -22.235 1.00 76.88 105 TRP A CA 1
ATOM 796 C C . TRP A 1 105 ? 28.525 7.323 -23.070 1.00 76.88 105 TRP A C 1
ATOM 798 O O . TRP A 1 105 ? 27.807 8.295 -22.845 1.00 76.88 105 TRP A O 1
ATOM 808 N N . LYS A 1 106 ? 29.383 7.300 -24.099 1.00 76.81 106 LYS A N 1
ATOM 809 C CA . LYS A 1 106 ? 29.594 8.402 -25.037 1.00 76.81 106 LYS A CA 1
ATOM 810 C C . LYS A 1 106 ? 28.312 8.760 -25.795 1.00 76.81 106 LYS A C 1
ATOM 812 O O . LYS A 1 106 ? 28.110 9.927 -26.105 1.00 76.81 106 LYS A O 1
ATOM 817 N N . VAL A 1 107 ? 27.429 7.788 -26.054 1.00 76.69 107 VAL A N 1
ATOM 818 C CA . VAL A 1 107 ? 26.148 8.042 -26.739 1.00 76.69 107 VAL A CA 1
ATOM 819 C C . VAL A 1 107 ? 25.161 8.769 -25.819 1.00 76.69 107 VAL A C 1
ATOM 821 O O . VAL A 1 107 ? 24.480 9.687 -26.265 1.00 76.69 107 VAL A O 1
ATOM 824 N N . LEU A 1 108 ? 25.130 8.431 -24.526 1.00 77.81 108 LEU A N 1
ATOM 825 C CA . LEU A 1 108 ? 24.265 9.106 -23.550 1.00 77.81 108 LEU A CA 1
ATOM 826 C C . LEU A 1 108 ? 24.714 10.550 -23.284 1.00 77.81 108 LEU A C 1
ATOM 828 O O . LEU A 1 108 ? 23.867 11.434 -23.181 1.00 77.81 108 LEU A O 1
ATOM 832 N N . ALA A 1 109 ? 26.025 10.812 -23.257 1.00 80.88 109 ALA A N 1
ATOM 833 C CA . ALA A 1 109 ? 26.556 12.167 -23.085 1.00 80.88 109 ALA A CA 1
ATOM 834 C C . ALA A 1 109 ? 26.155 13.114 -24.235 1.00 80.88 109 ALA A C 1
ATOM 836 O O . ALA A 1 109 ? 25.803 14.268 -23.992 1.00 80.88 109 ALA A O 1
ATOM 837 N N . ILE A 1 110 ? 26.152 12.623 -25.481 1.00 82.81 110 ILE A N 1
ATOM 838 C CA . ILE A 1 110 ? 25.749 13.418 -26.654 1.00 82.81 110 ILE A CA 1
ATOM 839 C C . ILE A 1 110 ? 24.242 13.714 -26.627 1.00 82.81 110 ILE A C 1
ATOM 841 O O . ILE A 1 110 ? 23.838 14.849 -26.878 1.00 82.81 110 ILE A O 1
ATOM 845 N N . ILE A 1 111 ? 23.413 12.722 -26.282 1.00 85.62 111 ILE A N 1
ATOM 846 C CA . ILE A 1 111 ? 21.956 12.906 -26.190 1.00 85.62 111 ILE A CA 1
ATOM 847 C C . ILE A 1 111 ? 21.608 13.892 -25.063 1.00 85.62 111 ILE A C 1
ATOM 849 O O . ILE A 1 111 ? 20.802 14.795 -25.275 1.00 85.62 111 ILE A O 1
ATOM 853 N N . GLY A 1 112 ? 22.261 13.784 -23.900 1.00 81.88 112 GLY A N 1
ATOM 854 C CA . GLY A 1 112 ? 22.044 14.699 -22.775 1.00 81.88 112 GLY A CA 1
ATOM 855 C C . GLY A 1 112 ? 22.356 16.161 -23.114 1.00 81.88 112 GLY A C 1
ATOM 856 O O . GLY A 1 112 ? 21.567 17.046 -22.790 1.00 81.88 112 GLY A O 1
ATOM 857 N N . LEU A 1 113 ? 23.455 16.421 -23.833 1.00 86.94 113 LEU A N 1
ATOM 858 C CA . LEU A 1 113 ? 23.822 17.776 -24.259 1.00 86.94 113 LEU A CA 1
ATOM 859 C C . LEU A 1 113 ? 22.810 18.365 -25.256 1.00 86.94 113 LEU A C 1
ATOM 861 O O . LEU A 1 113 ? 22.442 19.533 -25.143 1.00 86.94 113 LEU A O 1
ATOM 865 N N . ALA A 1 114 ? 22.336 17.558 -26.211 1.00 86.31 114 ALA A N 1
ATOM 866 C CA . ALA A 1 114 ? 21.351 17.998 -27.197 1.00 86.31 114 ALA A CA 1
ATOM 867 C C . ALA A 1 114 ? 20.009 18.375 -26.543 1.00 86.31 114 ALA A C 1
ATOM 869 O O . ALA A 1 114 ? 19.429 19.408 -26.879 1.00 86.31 114 ALA A O 1
ATOM 870 N N . VAL A 1 115 ? 19.547 17.585 -25.566 1.00 87.56 115 VAL A N 1
ATOM 871 C CA . VAL A 1 115 ? 18.320 17.878 -24.806 1.00 87.56 115 VAL A CA 1
ATOM 872 C C . VAL A 1 115 ? 18.494 19.124 -23.933 1.00 87.56 115 VAL A C 1
ATOM 874 O O . VAL A 1 115 ? 17.606 19.972 -23.907 1.00 87.56 115 VAL A O 1
ATOM 877 N N . PHE A 1 116 ? 19.647 19.293 -23.277 1.00 83.81 116 PHE A N 1
ATOM 878 C CA . PHE A 1 116 ? 19.913 20.465 -22.437 1.00 83.81 116 PHE A CA 1
ATOM 879 C C . PHE A 1 116 ? 19.919 21.775 -23.240 1.00 83.81 116 PHE A C 1
ATOM 881 O O . PHE A 1 116 ? 19.396 22.782 -22.772 1.00 83.81 116 PHE A O 1
ATOM 888 N N . LEU A 1 117 ? 20.444 21.764 -24.470 1.00 84.25 117 LEU A N 1
ATOM 889 C CA . LEU A 1 117 ? 20.409 22.936 -25.352 1.00 84.25 117 LEU A CA 1
ATOM 890 C C . LEU A 1 117 ? 19.002 23.232 -25.888 1.00 84.25 117 LEU A C 1
ATOM 892 O O . LEU A 1 117 ? 18.626 24.399 -25.980 1.00 84.25 117 LEU A O 1
ATOM 896 N N . LEU A 1 118 ? 18.208 22.202 -26.194 1.00 80.56 118 LEU A N 1
ATOM 897 C CA . LEU A 1 118 ? 16.824 22.385 -26.641 1.00 80.56 118 LEU A CA 1
ATOM 898 C C . LEU A 1 118 ? 15.921 22.926 -25.523 1.00 80.56 118 LEU A C 1
ATOM 900 O O . LEU A 1 118 ? 15.195 23.892 -25.745 1.00 80.56 118 LEU A O 1
ATOM 904 N N . VAL A 1 119 ? 15.995 22.356 -24.317 1.00 79.19 119 VAL A N 1
ATOM 905 C CA . VAL A 1 119 ? 15.143 22.756 -23.180 1.00 79.19 119 VAL A CA 1
ATOM 906 C C . VAL A 1 119 ? 15.658 24.038 -22.515 1.00 79.19 119 VAL A C 1
ATOM 908 O O . VAL A 1 119 ? 14.879 24.948 -22.233 1.00 79.19 119 VAL A O 1
ATOM 911 N N . GLY A 1 120 ? 16.974 24.165 -22.320 1.00 67.25 120 GLY A N 1
ATOM 912 C CA . GLY A 1 120 ? 17.596 25.365 -21.752 1.00 67.25 120 GLY A CA 1
ATOM 913 C C . GLY A 1 120 ? 17.488 26.588 -22.668 1.00 67.25 120 GLY A C 1
ATOM 914 O O . GLY A 1 120 ? 17.300 27.702 -22.184 1.00 67.25 120 GLY A O 1
ATOM 915 N N . GLY A 1 121 ? 17.519 26.386 -23.991 1.00 64.19 121 GLY A N 1
ATOM 916 C CA . GLY A 1 121 ? 17.271 27.445 -24.973 1.00 64.19 121 GLY A CA 1
ATOM 917 C C . GLY A 1 121 ? 15.823 27.949 -24.971 1.00 64.19 121 GLY A C 1
ATOM 918 O O . GLY A 1 121 ? 15.592 29.140 -25.177 1.00 64.19 121 GLY A O 1
ATOM 919 N N . TRP A 1 122 ? 14.850 27.081 -24.673 1.00 67.38 122 TRP A N 1
ATOM 920 C CA . TRP A 1 122 ? 13.441 27.471 -24.539 1.00 67.38 122 TRP A CA 1
ATOM 921 C C . TRP A 1 122 ? 13.170 28.304 -23.277 1.00 67.38 122 TRP A C 1
ATOM 923 O O . TRP A 1 122 ? 12.372 29.241 -23.320 1.00 67.38 122 TRP A O 1
ATOM 933 N N . PHE A 1 123 ? 13.869 28.033 -22.172 1.00 59.16 123 PHE A N 1
ATOM 934 C CA . PHE A 1 123 ? 13.634 28.728 -20.900 1.00 59.16 123 PHE A CA 1
ATOM 935 C C . PHE A 1 123 ? 14.036 30.217 -20.924 1.00 59.16 123 PHE A C 1
ATOM 937 O O . PHE A 1 123 ? 13.422 31.033 -20.240 1.00 59.16 123 PHE A O 1
ATOM 944 N N . VAL A 1 124 ? 15.013 30.606 -21.754 1.00 58.22 124 VAL A N 1
ATOM 945 C CA . VAL A 1 124 ? 15.463 32.011 -21.871 1.00 58.22 124 VAL A CA 1
ATOM 946 C C . VAL A 1 124 ? 14.463 32.885 -22.645 1.00 58.22 124 VAL A C 1
ATOM 948 O O . VAL A 1 124 ? 14.402 34.090 -22.415 1.00 58.22 124 VAL A O 1
ATOM 951 N N . LEU A 1 125 ? 13.619 32.301 -23.505 1.00 55.09 125 LEU A N 1
ATOM 952 C CA . LEU A 1 125 ? 12.590 33.049 -24.245 1.00 55.09 125 LEU A CA 1
ATOM 953 C C . LEU A 1 125 ? 11.25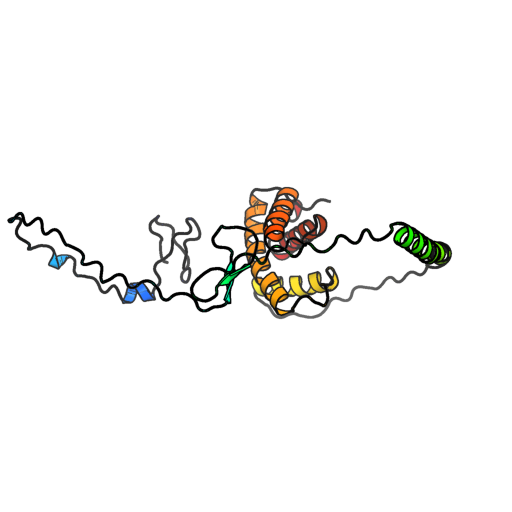9 33.185 -23.481 1.00 55.09 125 LEU A C 1
ATOM 955 O O . LEU A 1 125 ? 10.493 34.105 -23.763 1.00 55.09 125 LEU A O 1
ATOM 959 N N . ALA A 1 126 ? 10.995 32.340 -22.479 1.00 55.50 126 ALA A N 1
ATOM 960 C CA . ALA A 1 126 ? 9.726 32.341 -21.741 1.00 55.50 126 ALA A CA 1
ATOM 961 C C . ALA A 1 126 ? 9.644 33.369 -20.588 1.00 55.50 126 ALA A C 1
ATOM 963 O O . ALA A 1 126 ? 8.554 33.658 -20.105 1.00 55.50 126 ALA A O 1
ATOM 964 N N . VAL A 1 127 ? 10.757 33.989 -20.170 1.00 54.28 127 VAL A N 1
ATOM 965 C CA . VAL A 1 127 ? 10.761 34.993 -19.076 1.00 54.28 127 VAL A CA 1
ATOM 966 C C . VAL A 1 127 ? 10.245 36.379 -19.524 1.00 54.28 127 VAL A C 1
ATOM 968 O O . VAL A 1 127 ? 10.026 37.260 -18.697 1.00 54.28 127 VAL A O 1
ATOM 971 N N . SER A 1 128 ? 9.974 36.591 -20.819 1.00 51.44 128 SER A N 1
ATOM 972 C CA . SER A 1 128 ? 9.535 37.898 -21.342 1.00 51.44 128 SER A CA 1
ATOM 973 C C . SER A 1 128 ? 8.016 38.099 -21.442 1.00 51.44 128 SER A C 1
ATOM 975 O O . SER A 1 128 ? 7.593 39.217 -21.741 1.00 51.44 128 SER A O 1
ATOM 977 N N . GLN A 1 129 ? 7.170 37.093 -21.223 1.00 56.06 129 GLN A N 1
ATOM 978 C CA . GLN A 1 129 ? 5.719 37.288 -21.306 1.00 56.06 129 GLN A CA 1
ATOM 979 C C . GLN A 1 129 ? 5.000 36.429 -20.280 1.00 56.06 129 GLN A C 1
ATOM 981 O O . GLN A 1 129 ? 4.900 35.225 -20.470 1.00 56.06 129 GLN A O 1
ATOM 986 N N . SER A 1 130 ? 4.487 37.064 -19.222 1.00 48.69 130 SER A N 1
ATOM 987 C CA . SER A 1 130 ? 3.165 36.779 -18.636 1.00 48.69 130 SER A CA 1
ATOM 988 C C . SER A 1 130 ? 2.912 37.698 -17.436 1.00 48.69 130 SER A C 1
ATOM 990 O O . SER A 1 130 ? 3.068 37.314 -16.282 1.00 48.69 130 SER A O 1
ATOM 992 N N . ARG A 1 131 ? 2.505 38.942 -17.713 1.00 50.56 131 ARG A N 1
ATOM 993 C CA . ARG A 1 131 ? 1.567 39.656 -16.838 1.00 50.56 131 ARG A CA 1
ATOM 994 C C . ARG A 1 131 ? 0.239 39.690 -17.571 1.00 50.56 131 ARG A C 1
ATOM 996 O O . ARG A 1 131 ? 0.142 40.443 -18.527 1.00 50.56 131 ARG A O 1
ATOM 1003 N N . HIS A 1 132 ? -0.738 38.914 -17.123 1.00 43.66 132 HIS A N 1
ATOM 1004 C CA . HIS A 1 132 ? -2.147 39.290 -17.189 1.00 43.66 132 HIS A CA 1
ATOM 1005 C C . HIS A 1 132 ? -2.901 38.560 -16.079 1.00 43.66 132 HIS A C 1
ATOM 1007 O O . HIS A 1 132 ? -2.903 37.335 -16.007 1.00 43.66 132 HIS A O 1
ATOM 1013 N N . ASP A 1 133 ? -3.501 39.366 -15.207 1.00 43.28 133 ASP A N 1
ATOM 1014 C CA . ASP A 1 133 ? -4.475 38.968 -14.203 1.00 43.28 133 ASP A CA 1
ATOM 1015 C C . ASP A 1 133 ? -5.662 38.241 -14.839 1.00 43.28 133 ASP A C 1
ATOM 1017 O O . ASP A 1 133 ? -6.147 38.627 -15.905 1.00 43.28 133 ASP A O 1
ATOM 1021 N N . SER A 1 134 ? -6.207 37.259 -14.125 1.00 45.25 134 SER A N 1
ATOM 1022 C CA . SER A 1 134 ? -7.626 36.910 -14.212 1.00 45.25 134 SER A CA 1
ATOM 1023 C C . SER A 1 134 ? -8.101 36.323 -12.889 1.00 45.25 134 SER A C 1
ATOM 1025 O O . SER A 1 134 ? -8.144 35.116 -12.677 1.00 45.25 134 SER A O 1
ATOM 1027 N N . THR A 1 135 ? -8.493 37.235 -12.001 1.00 47.91 135 THR A N 1
ATOM 1028 C CA . THR A 1 135 ? -9.473 37.012 -10.939 1.00 47.91 135 THR A CA 1
ATOM 1029 C C . THR A 1 135 ? -10.716 36.347 -11.528 1.00 47.91 135 THR A C 1
ATOM 1031 O O . THR A 1 135 ? -11.489 37.004 -12.227 1.00 47.91 135 THR A O 1
ATOM 1034 N N . SER A 1 136 ? -10.937 35.067 -11.225 1.00 40.34 136 SER A N 1
ATOM 1035 C CA . SER A 1 136 ? -12.226 34.413 -11.454 1.00 40.34 136 SER A CA 1
ATOM 1036 C C . SER A 1 136 ? -12.948 34.199 -10.134 1.00 40.34 136 SER A C 1
ATOM 1038 O O . SER A 1 136 ? -12.440 33.643 -9.166 1.00 40.34 136 SER A O 1
ATOM 1040 N N . ARG A 1 137 ? -14.149 34.760 -10.124 1.00 39.59 137 ARG A N 1
ATOM 1041 C CA . ARG A 1 137 ? -15.096 34.877 -9.030 1.00 39.59 137 ARG A CA 1
ATOM 1042 C C . ARG A 1 137 ? -15.774 33.530 -8.789 1.00 39.59 137 ARG A C 1
ATOM 1044 O O . ARG A 1 137 ? -16.282 32.914 -9.720 1.00 39.59 137 ARG A O 1
ATOM 1051 N N . VAL A 1 138 ? -15.825 33.136 -7.522 1.00 40.62 138 VAL A N 1
ATOM 1052 C CA . VAL A 1 138 ? -16.591 32.003 -6.994 1.00 40.62 138 VAL A CA 1
ATOM 1053 C C . VAL A 1 138 ? -18.066 32.102 -7.404 1.00 40.62 138 VAL A C 1
ATOM 1055 O O . VAL A 1 138 ? -18.685 33.157 -7.254 1.00 40.62 138 VAL A O 1
ATOM 1058 N N . THR A 1 139 ? -18.639 30.986 -7.857 1.00 49.00 139 THR A N 1
ATOM 1059 C CA . THR A 1 139 ? -20.087 30.731 -7.848 1.00 49.00 139 THR A CA 1
ATOM 1060 C C . THR A 1 139 ? -20.319 29.381 -7.172 1.00 49.00 139 THR A C 1
ATOM 1062 O O . THR A 1 139 ? -19.941 28.370 -7.756 1.00 49.00 139 THR A O 1
ATOM 1065 N N . PRO A 1 140 ? -20.951 29.310 -5.989 1.00 52.88 140 PRO A N 1
ATOM 1066 C CA . PRO A 1 140 ? -21.405 28.049 -5.435 1.00 52.88 140 PRO A CA 1
ATOM 1067 C C . PRO A 1 140 ? -22.932 28.043 -5.428 1.00 52.88 140 PRO A C 1
ATOM 1069 O O . PRO A 1 140 ? -23.541 28.767 -4.649 1.00 52.88 140 PRO A O 1
ATOM 1072 N N . THR A 1 141 ? -23.580 27.234 -6.263 1.00 45.91 141 THR A N 1
ATOM 1073 C CA . THR A 1 141 ? -24.909 26.691 -5.934 1.00 45.91 141 THR A CA 1
ATOM 1074 C C . THR A 1 141 ? -25.182 25.473 -6.806 1.00 45.91 141 THR A C 1
ATOM 1076 O O . THR A 1 141 ? -25.578 25.602 -7.963 1.00 45.91 141 THR A O 1
ATOM 1079 N N . ARG A 1 142 ? -25.074 24.282 -6.218 1.00 39.62 142 ARG A N 1
ATOM 1080 C CA . ARG A 1 142 ? -25.976 23.189 -6.572 1.00 39.62 142 ARG A CA 1
ATOM 1081 C C . ARG A 1 142 ? -26.259 22.343 -5.340 1.00 39.62 142 ARG A C 1
ATOM 1083 O O . ARG A 1 142 ? -25.356 21.890 -4.653 1.00 39.62 142 ARG A O 1
ATOM 1090 N N . THR A 1 143 ? -27.545 22.210 -5.055 1.00 46.56 143 THR A N 1
ATOM 1091 C CA . THR A 1 143 ? -28.120 21.418 -3.975 1.00 46.56 143 THR A CA 1
ATOM 1092 C C . THR A 1 143 ? -27.865 19.937 -4.246 1.00 46.56 143 THR A C 1
ATOM 1094 O O . THR A 1 143 ? -28.407 19.392 -5.208 1.00 46.56 143 THR A O 1
ATOM 1097 N N . THR A 1 144 ? -27.045 19.303 -3.409 1.00 46.44 144 THR A N 1
ATOM 1098 C CA . THR A 1 144 ? -26.804 17.854 -3.440 1.00 46.44 144 THR A CA 1
ATOM 1099 C C . THR A 1 144 ? -27.712 17.177 -2.409 1.00 46.44 144 THR A C 1
ATOM 1101 O O . THR A 1 144 ? -27.820 17.669 -1.282 1.00 46.44 144 THR A O 1
ATOM 1104 N N . PRO A 1 145 ? -28.412 16.089 -2.781 1.00 48.69 145 PRO A N 1
ATOM 1105 C CA . PRO A 1 145 ? -29.241 15.313 -1.865 1.00 48.69 145 PRO A CA 1
ATOM 1106 C C . PRO A 1 145 ? -28.412 14.781 -0.694 1.00 48.69 145 PRO A C 1
ATOM 1108 O O . PRO A 1 145 ? -27.230 14.483 -0.844 1.00 48.69 145 PRO A O 1
ATOM 1111 N N . THR A 1 146 ? -29.048 14.646 0.468 1.00 46.16 146 THR A N 1
ATOM 1112 C CA . THR A 1 146 ? -28.467 14.062 1.680 1.00 46.16 146 THR A CA 1
ATOM 1113 C C . THR A 1 146 ? -28.053 12.611 1.420 1.00 46.16 146 THR A C 1
ATOM 1115 O O . THR A 1 146 ? -28.844 11.684 1.584 1.00 46.16 146 THR A O 1
ATOM 1118 N N . LEU A 1 147 ? -26.814 12.427 0.969 1.00 47.28 147 LEU A N 1
ATOM 1119 C CA . LEU A 1 147 ? -26.100 11.161 1.003 1.00 47.28 147 LEU A CA 1
ATOM 1120 C C . LEU A 1 147 ? -25.539 10.947 2.406 1.00 47.28 147 LEU A C 1
ATOM 1122 O O . LEU A 1 147 ? -25.206 11.895 3.120 1.00 47.28 147 LEU A O 1
ATOM 1126 N N . THR A 1 148 ? -25.469 9.684 2.800 1.00 54.06 148 THR A N 1
ATOM 1127 C CA . THR A 1 148 ? -24.840 9.272 4.047 1.00 54.06 148 THR A CA 1
ATOM 1128 C C . THR A 1 148 ? -23.339 9.638 4.028 1.00 54.06 148 THR A C 1
ATOM 1130 O O . THR A 1 148 ? -22.738 9.677 2.949 1.00 54.06 148 THR A O 1
ATOM 1133 N N . PRO A 1 149 ? -22.735 9.978 5.186 1.00 57.94 149 PRO A N 1
ATOM 1134 C CA . PRO A 1 149 ? -21.372 10.529 5.263 1.00 57.94 149 PRO A CA 1
ATOM 1135 C C . PRO A 1 149 ? -20.289 9.654 4.612 1.00 57.94 149 PRO A C 1
ATOM 1137 O O . PRO A 1 149 ? -19.339 10.171 4.035 1.00 57.94 149 PRO A O 1
ATOM 1140 N N . ASP A 1 150 ? -20.481 8.338 4.651 1.00 55.28 150 ASP A N 1
ATOM 1141 C CA . ASP A 1 150 ? -19.642 7.311 4.031 1.00 55.28 150 ASP A CA 1
ATOM 1142 C C . ASP A 1 150 ? -19.551 7.455 2.503 1.00 55.28 150 ASP A C 1
ATOM 1144 O O . ASP A 1 150 ? -18.468 7.397 1.929 1.00 55.28 150 ASP A O 1
ATOM 1148 N N . LYS A 1 151 ? -20.675 7.711 1.827 1.00 60.12 151 LYS A N 1
ATOM 1149 C CA . LYS A 1 151 ? -20.703 7.846 0.363 1.00 60.12 151 LYS A CA 1
ATOM 1150 C C . LYS A 1 151 ? -20.210 9.201 -0.119 1.00 60.12 151 LYS A C 1
ATOM 1152 O O . LYS A 1 151 ? -19.650 9.277 -1.207 1.00 60.12 151 LYS A O 1
ATOM 1157 N N . LYS A 1 152 ? -20.419 10.261 0.669 1.00 62.28 152 LYS A N 1
ATOM 1158 C CA . LYS A 1 152 ? -19.891 11.594 0.348 1.00 62.28 152 LYS A CA 1
ATOM 1159 C C . LYS A 1 152 ? -18.363 11.587 0.372 1.00 62.28 152 LYS A C 1
ATOM 1161 O O . LYS A 1 152 ? -17.763 12.121 -0.547 1.00 62.28 152 LYS A O 1
ATOM 1166 N N . PHE A 1 153 ? -17.761 10.927 1.362 1.00 62.09 153 PHE A N 1
ATOM 1167 C CA . PHE A 1 153 ? -16.308 10.801 1.450 1.00 62.09 153 PHE A CA 1
ATOM 1168 C C . PHE A 1 153 ? -15.707 10.098 0.227 1.00 62.09 153 PHE A C 1
ATOM 1170 O O . PHE A 1 153 ? -14.766 10.608 -0.362 1.00 62.09 153 PHE A O 1
ATOM 1177 N N . VAL A 1 154 ? -16.283 8.971 -0.203 1.00 62.38 154 VAL A N 1
ATOM 1178 C CA . VAL A 1 154 ? -15.788 8.246 -1.387 1.00 62.38 154 VAL A CA 1
ATOM 1179 C C . VAL A 1 154 ? -15.865 9.107 -2.653 1.00 62.38 154 VAL A C 1
ATOM 1181 O O . VAL A 1 154 ? -14.938 9.074 -3.450 1.00 62.38 154 VAL A O 1
ATOM 1184 N N . ILE A 1 155 ? -16.936 9.892 -2.826 1.00 61.53 155 ILE A N 1
ATOM 1185 C CA . ILE A 1 155 ? -17.128 10.752 -4.007 1.00 61.53 155 ILE A CA 1
ATOM 1186 C C . ILE A 1 155 ? -16.201 11.974 -3.975 1.00 61.53 155 ILE A C 1
ATOM 1188 O O . ILE A 1 155 ? -15.546 12.246 -4.973 1.00 61.53 155 ILE A O 1
ATOM 1192 N N . ASP A 1 156 ? -16.105 12.683 -2.846 1.00 60.94 156 ASP A N 1
ATOM 1193 C CA . ASP A 1 156 ? -15.224 13.856 -2.728 1.00 60.94 156 ASP A CA 1
ATOM 1194 C C . ASP A 1 156 ? -13.745 13.453 -2.851 1.00 60.94 156 ASP A C 1
ATOM 1196 O O . ASP A 1 156 ? -12.935 14.206 -3.392 1.00 60.94 156 ASP A O 1
ATOM 1200 N N . MET A 1 157 ? -13.397 12.245 -2.395 1.00 59.56 157 MET A N 1
ATOM 1201 C CA . MET A 1 157 ? -12.072 11.670 -2.594 1.00 59.56 157 MET A CA 1
ATOM 1202 C C . MET A 1 157 ? -11.852 11.266 -4.056 1.00 59.56 157 MET A C 1
ATOM 1204 O O . MET A 1 157 ? -10.766 11.493 -4.557 1.00 59.56 157 MET A O 1
ATOM 1208 N N . ASP A 1 158 ? -12.840 10.730 -4.775 1.00 62.44 158 ASP A N 1
ATOM 1209 C CA . ASP A 1 158 ? -12.702 10.477 -6.219 1.00 62.44 158 ASP A CA 1
ATOM 1210 C C . ASP A 1 158 ? -12.475 11.809 -6.969 1.00 62.44 158 ASP A C 1
ATOM 1212 O O . ASP A 1 158 ? -11.484 11.955 -7.676 1.00 62.44 158 ASP A O 1
ATOM 1216 N N . ASP A 1 159 ? -13.288 12.840 -6.714 1.00 59.62 159 ASP A N 1
ATOM 1217 C CA . ASP A 1 159 ? -13.216 14.125 -7.429 1.00 59.62 159 ASP A CA 1
ATOM 1218 C C . ASP A 1 159 ? -11.932 14.937 -7.123 1.00 59.62 159 ASP A C 1
ATOM 1220 O O . ASP A 1 159 ? -11.273 15.408 -8.051 1.00 59.62 159 ASP A O 1
ATOM 1224 N N . ASN A 1 160 ? -11.515 15.081 -5.853 1.00 54.22 160 ASN A N 1
ATOM 1225 C CA . ASN A 1 160 ? -10.283 15.824 -5.514 1.00 54.22 160 ASN A CA 1
ATOM 1226 C C . ASN A 1 160 ? -9.005 15.080 -5.935 1.00 54.22 160 ASN A C 1
ATOM 1228 O O . ASN A 1 160 ? -8.004 15.707 -6.279 1.00 54.22 160 ASN A O 1
ATOM 1232 N N . PHE A 1 161 ? -9.004 13.746 -5.886 1.00 56.19 161 PHE A N 1
ATOM 1233 C CA . PHE A 1 161 ? -7.802 12.954 -6.162 1.00 56.19 161 PHE A CA 1
ATOM 1234 C C . PHE A 1 161 ? -7.623 12.694 -7.667 1.00 56.19 161 PHE A C 1
ATOM 1236 O O . PHE A 1 161 ? -6.484 12.581 -8.114 1.00 56.19 161 PHE A O 1
ATOM 1243 N N . GLN A 1 162 ? -8.702 12.674 -8.464 1.00 53.00 162 GLN A N 1
ATOM 1244 C CA . GLN A 1 162 ? -8.633 12.617 -9.935 1.00 53.00 162 GLN A CA 1
ATOM 1245 C C . GLN A 1 162 ? -7.977 13.868 -10.537 1.00 53.00 162 GLN A C 1
ATOM 1247 O O . GLN A 1 162 ? -7.173 13.751 -11.465 1.00 53.00 162 GLN A O 1
ATOM 1252 N N . ASP A 1 163 ? -8.286 15.055 -10.004 1.00 50.66 163 ASP A N 1
ATOM 1253 C CA . ASP A 1 163 ? -7.800 16.325 -10.560 1.00 50.66 163 ASP A CA 1
ATOM 1254 C C . ASP A 1 163 ? -6.353 16.656 -10.145 1.00 50.66 163 ASP A C 1
ATOM 1256 O O . ASP A 1 163 ? -5.626 17.306 -10.903 1.00 50.66 163 ASP A O 1
ATOM 1260 N N . GLU A 1 164 ? -5.899 16.198 -8.971 1.00 47.53 164 GLU A N 1
ATOM 1261 C CA . GLU A 1 164 ? -4.588 16.573 -8.411 1.00 47.53 164 GLU A CA 1
ATOM 1262 C C . GLU A 1 164 ? -3.519 15.467 -8.533 1.00 47.53 164 GLU A C 1
ATOM 1264 O O . GLU A 1 164 ? -2.323 15.756 -8.623 1.00 47.53 164 GLU A O 1
ATOM 1269 N N . LEU A 1 165 ? -3.934 14.201 -8.636 1.00 49.16 165 LEU A N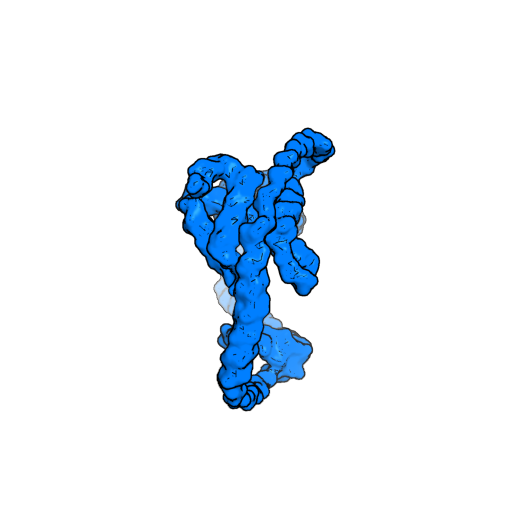 1
ATOM 1270 C CA . LEU A 1 165 ? -3.063 13.041 -8.834 1.00 49.16 165 LEU A CA 1
ATOM 1271 C C . LEU A 1 165 ? -3.467 12.325 -10.119 1.00 49.16 165 LEU A C 1
ATOM 1273 O O . LEU A 1 165 ? -4.035 11.243 -10.067 1.00 49.16 165 LEU A O 1
ATOM 1277 N N . ASN A 1 166 ? -3.152 12.931 -11.271 1.00 43.00 166 ASN A N 1
ATOM 1278 C CA . ASN A 1 166 ? -3.324 12.331 -12.599 1.00 43.00 166 ASN A CA 1
ATOM 1279 C C . ASN A 1 166 ? -2.787 10.885 -12.583 1.00 43.00 166 ASN A C 1
ATOM 1281 O O . ASN A 1 166 ? -1.560 10.704 -12.600 1.00 43.00 166 ASN A O 1
ATOM 1285 N N . PRO A 1 167 ? -3.653 9.857 -12.498 1.00 51.25 167 PRO A N 1
ATOM 1286 C CA . PRO A 1 167 ? -3.172 8.496 -12.449 1.00 51.25 167 PRO A CA 1
ATOM 1287 C C . PRO A 1 167 ? -2.525 8.204 -13.795 1.00 51.25 167 PRO A C 1
ATOM 1289 O O . PRO A 1 167 ? -2.980 8.681 -14.838 1.00 51.25 167 PRO A O 1
ATOM 1292 N N . ASP A 1 168 ? -1.443 7.427 -13.784 1.00 52.19 168 ASP A N 1
ATOM 1293 C CA . ASP A 1 168 ? -0.897 6.881 -15.021 1.00 52.19 168 ASP A CA 1
ATOM 1294 C C . ASP A 1 168 ? -2.079 6.311 -15.835 1.00 52.19 168 ASP A C 1
ATOM 1296 O O . ASP A 1 168 ? -2.839 5.502 -15.283 1.00 52.19 168 ASP A O 1
ATOM 1300 N N . PRO A 1 169 ? -2.280 6.728 -17.102 1.00 55.25 169 PRO A N 1
ATOM 1301 C CA . PRO A 1 169 ? -3.417 6.302 -17.920 1.00 55.25 169 PRO A CA 1
ATOM 1302 C C . PRO A 1 169 ? -3.484 4.780 -18.126 1.00 55.25 169 PRO A C 1
ATOM 1304 O O . PRO A 1 169 ? -4.463 4.274 -18.671 1.00 55.25 169 PRO A O 1
ATOM 1307 N N . ASN A 1 170 ? -2.456 4.042 -17.700 1.00 53.53 170 ASN A N 1
ATOM 1308 C CA . ASN A 1 170 ? -2.410 2.586 -17.719 1.00 53.53 170 ASN A CA 1
ATOM 1309 C C . ASN A 1 170 ? -2.951 1.914 -16.446 1.00 53.53 170 ASN A C 1
ATOM 1311 O O . ASN A 1 170 ? -3.053 0.687 -16.416 1.00 53.53 170 ASN A O 1
ATOM 1315 N N . THR A 1 171 ? -3.290 2.667 -15.398 1.00 57.19 171 THR A N 1
ATOM 1316 C CA . THR A 1 171 ? -3.860 2.094 -14.170 1.00 57.19 171 THR A CA 1
ATOM 1317 C C . THR A 1 171 ? -5.323 1.750 -14.421 1.00 57.19 171 THR A C 1
ATOM 1319 O O . THR A 1 171 ? -6.106 2.606 -14.835 1.00 57.19 171 THR A O 1
ATOM 1322 N N . SER A 1 172 ? -5.715 0.489 -14.224 1.00 57.31 172 SER A N 1
ATOM 1323 C CA . SER A 1 172 ? -7.086 0.084 -14.526 1.00 57.31 172 SER A CA 1
ATOM 1324 C C . SER A 1 172 ? -8.066 0.764 -13.560 1.00 57.31 172 SER A C 1
ATOM 1326 O O . SER A 1 172 ? -7.835 0.815 -12.353 1.00 57.31 172 SER A O 1
ATOM 1328 N N . LEU A 1 173 ? -9.197 1.254 -14.079 1.00 45.44 173 LEU A N 1
ATOM 1329 C CA . LEU A 1 173 ? -10.297 1.821 -13.278 1.00 45.44 173 LEU A CA 1
ATOM 1330 C C . LEU A 1 173 ? -10.768 0.877 -12.154 1.00 45.44 173 LEU A C 1
ATOM 1332 O O . LEU A 1 173 ? -11.283 1.331 -11.136 1.00 45.44 173 LEU A O 1
ATOM 1336 N N . TRP A 1 174 ? -10.596 -0.436 -12.333 1.00 50.50 174 TRP A N 1
ATOM 1337 C CA . TRP A 1 174 ? -10.936 -1.446 -11.332 1.00 50.50 174 TRP A CA 1
ATOM 1338 C C . TRP A 1 174 ? -9.925 -1.511 -10.185 1.00 50.50 174 TRP A C 1
ATOM 1340 O O . TRP A 1 174 ? -10.347 -1.595 -9.033 1.00 50.50 174 TRP A O 1
ATOM 1350 N N . ASP A 1 175 ? -8.625 -1.406 -10.470 1.00 60.28 175 ASP A N 1
ATOM 1351 C CA . ASP A 1 175 ? -7.597 -1.289 -9.425 1.00 60.28 175 ASP A CA 1
ATOM 1352 C C . ASP A 1 175 ? -7.782 0.007 -8.638 1.00 60.28 175 ASP A C 1
ATOM 1354 O O . ASP A 1 175 ? -7.672 0.015 -7.417 1.00 60.28 175 ASP A O 1
ATOM 1358 N N . TRP A 1 176 ? -8.173 1.080 -9.327 1.00 56.09 176 TRP A N 1
ATOM 1359 C CA . TRP A 1 176 ? -8.434 2.382 -8.719 1.00 56.09 176 TRP A CA 1
ATOM 1360 C C . TRP A 1 176 ? -9.665 2.378 -7.794 1.00 56.09 176 TRP A C 1
ATOM 1362 O O . TRP A 1 176 ? -9.657 2.971 -6.713 1.00 56.09 176 TRP A O 1
ATOM 1372 N N . ARG A 1 177 ? -10.727 1.655 -8.166 1.00 54.94 177 ARG A N 1
ATOM 1373 C CA . ARG A 1 177 ? -11.922 1.530 -7.318 1.00 54.94 177 ARG A CA 1
ATOM 1374 C C . ARG A 1 177 ? -11.697 0.633 -6.097 1.00 54.94 177 ARG A C 1
ATOM 1376 O O . ARG A 1 177 ? -12.177 0.936 -5.011 1.00 54.94 177 ARG A O 1
ATOM 1383 N N . ASN A 1 178 ? -10.932 -0.447 -6.251 1.00 64.38 178 ASN A N 1
ATOM 1384 C CA . ASN A 1 178 ? -10.526 -1.270 -5.108 1.00 64.38 178 ASN A CA 1
ATOM 1385 C C . ASN A 1 178 ? -9.573 -0.498 -4.177 1.00 64.38 178 ASN A C 1
ATOM 1387 O O . ASN A 1 178 ? -9.664 -0.625 -2.958 1.00 64.38 178 ASN A O 1
ATOM 1391 N N . TYR A 1 179 ? -8.710 0.349 -4.746 1.00 66.50 179 TYR A N 1
ATOM 1392 C CA . TYR A 1 179 ? -7.826 1.248 -4.007 1.00 66.50 179 TYR A CA 1
ATOM 1393 C C . TYR A 1 179 ? -8.616 2.248 -3.151 1.00 66.50 179 TYR A C 1
ATOM 1395 O O . TYR A 1 179 ? -8.311 2.414 -1.975 1.00 66.50 179 TYR A O 1
ATOM 1403 N N . THR A 1 180 ? -9.679 2.857 -3.683 1.00 64.81 180 THR A N 1
ATOM 1404 C CA . THR A 1 180 ? -10.515 3.813 -2.930 1.00 64.81 180 THR A CA 1
ATOM 1405 C C . THR A 1 180 ? -11.340 3.176 -1.813 1.00 64.81 180 THR A C 1
ATOM 1407 O O . THR A 1 180 ? -11.432 3.769 -0.740 1.00 64.81 180 THR A O 1
ATOM 1410 N N . GLU A 1 181 ? -11.895 1.973 -1.998 1.00 68.44 181 GLU A N 1
ATOM 1411 C CA . GLU A 1 181 ? -12.609 1.258 -0.922 1.00 68.44 181 GLU A CA 1
ATOM 1412 C C . GLU A 1 181 ? -11.670 0.866 0.232 1.00 68.44 181 GLU A C 1
ATOM 1414 O O . GLU A 1 181 ? -12.003 1.038 1.408 1.00 68.44 181 GLU A O 1
ATOM 1419 N N . GLU A 1 182 ? -10.468 0.387 -0.088 1.00 69.19 182 GLU A N 1
ATOM 1420 C CA . GLU A 1 182 ? -9.471 0.002 0.914 1.00 69.19 182 GLU A CA 1
ATOM 1421 C C . GLU A 1 182 ? -8.903 1.230 1.644 1.00 69.19 182 GLU A C 1
ATOM 1423 O O . GLU A 1 182 ? -8.705 1.223 2.863 1.00 69.19 182 GLU A O 1
ATOM 1428 N N . ILE A 1 183 ? -8.737 2.336 0.922 1.00 67.19 183 ILE A N 1
ATOM 1429 C CA . ILE A 1 183 ? -8.377 3.626 1.499 1.00 67.19 183 ILE A CA 1
ATOM 1430 C C . ILE A 1 183 ? -9.485 4.180 2.388 1.00 67.19 183 ILE A C 1
ATOM 1432 O O . ILE A 1 183 ? -9.172 4.711 3.447 1.00 67.19 183 ILE A O 1
ATOM 1436 N N . ALA A 1 184 ? -10.761 4.041 2.025 1.00 67.06 184 ALA A N 1
ATOM 1437 C CA . ALA A 1 184 ? -11.865 4.479 2.875 1.00 67.06 184 ALA A CA 1
ATOM 1438 C C . ALA A 1 184 ? -11.907 3.699 4.198 1.00 67.06 184 ALA A C 1
ATOM 1440 O O . ALA A 1 184 ? -12.083 4.293 5.265 1.00 67.06 184 ALA A O 1
ATOM 1441 N N . HIS A 1 185 ? -11.644 2.388 4.153 1.00 73.12 185 HIS A N 1
ATOM 1442 C CA . HIS A 1 185 ? -11.440 1.584 5.360 1.00 73.12 185 HIS A CA 1
ATOM 1443 C C . HIS A 1 185 ? -10.261 2.095 6.195 1.00 73.12 185 HIS A C 1
ATOM 1445 O O . HIS A 1 185 ? -10.393 2.294 7.402 1.00 73.12 185 HIS A O 1
ATOM 1451 N N . THR A 1 186 ? -9.140 2.394 5.540 1.00 73.56 186 THR A N 1
ATOM 1452 C CA . THR A 1 186 ? -7.950 2.948 6.200 1.00 73.56 186 THR A CA 1
ATOM 1453 C C . THR A 1 186 ? -8.212 4.356 6.765 1.00 73.56 186 THR A C 1
ATOM 1455 O O . THR A 1 186 ? -7.691 4.711 7.819 1.00 73.56 186 THR A O 1
ATOM 1458 N N . GLY A 1 187 ? -9.067 5.154 6.121 1.00 72.00 187 GLY A N 1
ATOM 1459 C CA . GLY A 1 187 ? -9.464 6.497 6.545 1.00 72.00 187 GLY A CA 1
ATOM 1460 C C . GLY A 1 187 ? -10.232 6.504 7.866 1.00 72.00 187 GLY A C 1
ATOM 1461 O O . GLY A 1 187 ? -9.993 7.362 8.717 1.00 72.00 187 GLY A O 1
ATOM 1462 N N . HIS A 1 188 ? -11.089 5.507 8.096 1.00 73.81 188 HIS A N 1
ATOM 1463 C CA . HIS A 1 188 ? -11.737 5.330 9.398 1.00 73.81 188 HIS A CA 1
ATOM 1464 C C . HIS A 1 188 ? -10.730 5.005 10.512 1.00 73.81 188 HIS A C 1
ATOM 1466 O O . HIS A 1 188 ? -10.858 5.527 11.624 1.00 73.81 188 HIS A O 1
ATOM 1472 N N . ASP A 1 189 ? -9.695 4.223 10.207 1.00 83.75 189 ASP A N 1
ATOM 1473 C CA . ASP A 1 189 ? -8.628 3.906 11.159 1.00 83.75 189 ASP A CA 1
ATOM 1474 C C . ASP A 1 189 ? -7.704 5.107 11.423 1.00 83.75 189 ASP A C 1
ATOM 1476 O O . ASP A 1 189 ? -7.208 5.272 12.542 1.00 83.75 189 ASP A O 1
ATOM 1480 N N . ILE A 1 190 ? -7.527 6.003 10.444 1.00 85.12 190 ILE A N 1
ATOM 1481 C CA . ILE A 1 190 ? -6.740 7.239 10.602 1.00 85.12 190 ILE A CA 1
ATOM 1482 C C . ILE A 1 190 ? -7.291 8.107 11.724 1.00 85.12 190 ILE A C 1
ATOM 1484 O O . ILE A 1 190 ? -6.525 8.633 12.524 1.00 85.12 190 ILE A O 1
ATOM 1488 N N . CYS A 1 191 ? -8.607 8.230 11.831 1.00 87.94 191 CYS A N 1
ATOM 1489 C CA . CYS A 1 191 ? -9.239 9.009 12.885 1.00 87.94 191 CYS A CA 1
ATOM 1490 C C . CYS A 1 191 ? -8.922 8.493 14.289 1.00 87.94 191 CYS A C 1
ATOM 1492 O O . CYS A 1 191 ? -8.624 9.275 15.193 1.00 87.94 191 CYS A O 1
ATOM 1494 N N . ALA A 1 192 ? -8.965 7.173 14.470 1.00 89.88 192 ALA A N 1
ATOM 1495 C CA . ALA A 1 192 ? -8.574 6.545 15.723 1.00 89.88 192 ALA A CA 1
ATOM 1496 C C . ALA A 1 192 ? -7.072 6.741 15.989 1.00 89.88 192 ALA A C 1
ATOM 1498 O O . ALA A 1 192 ? -6.678 7.040 17.116 1.00 89.88 192 ALA A O 1
ATOM 1499 N N . TYR A 1 193 ? -6.243 6.638 14.945 1.00 91.38 193 TYR A N 1
ATOM 1500 C CA . TYR A 1 193 ? -4.793 6.781 15.045 1.00 91.38 193 TYR A CA 1
ATOM 1501 C C . TYR A 1 193 ? -4.348 8.214 15.379 1.00 91.38 193 TYR A C 1
ATOM 1503 O O . TYR A 1 193 ? -3.482 8.393 16.238 1.00 91.38 193 TYR A O 1
ATOM 1511 N N . LEU A 1 194 ? -4.989 9.229 14.783 1.00 92.00 194 LEU A N 1
ATOM 1512 C CA . LEU A 1 194 ? -4.792 10.655 15.086 1.00 92.00 194 LEU A CA 1
ATOM 1513 C C . LEU A 1 194 ? -5.114 10.988 16.548 1.00 92.00 194 LEU A C 1
ATOM 1515 O O . LEU A 1 194 ? -4.546 11.918 17.112 1.00 92.00 194 LEU A O 1
ATOM 1519 N N . GLY A 1 195 ? -5.988 10.215 17.198 1.00 91.94 195 GLY A N 1
ATOM 1520 C CA . GLY A 1 195 ? -6.295 10.386 18.617 1.00 91.94 195 GLY A CA 1
ATOM 1521 C C . GLY A 1 195 ? -5.109 10.132 19.553 1.00 91.94 195 GLY A C 1
ATOM 1522 O O . GLY A 1 195 ? -5.112 10.641 20.675 1.00 91.94 195 GLY A O 1
ATOM 1523 N N . SER A 1 196 ? -4.097 9.378 19.111 1.00 94.38 196 SER A N 1
ATOM 1524 C CA . SER A 1 196 ? -2.928 9.022 19.926 1.00 94.38 196 SER A CA 1
ATOM 1525 C C . SER A 1 196 ? -1.577 9.367 19.296 1.00 94.38 196 SER A C 1
ATOM 1527 O O . SER A 1 196 ? -0.554 9.093 19.919 1.00 94.38 196 SER A O 1
ATOM 1529 N N . HIS A 1 197 ? -1.549 9.949 18.094 1.00 95.94 197 HIS A N 1
ATOM 1530 C CA . HIS A 1 197 ? -0.318 10.233 17.353 1.00 95.94 197 HIS A CA 1
ATOM 1531 C C . HIS A 1 197 ? -0.317 11.641 16.768 1.00 95.94 197 HIS A C 1
ATOM 1533 O O . HIS A 1 197 ? -1.354 12.279 16.596 1.00 95.94 197 HIS A O 1
ATOM 1539 N N . THR A 1 198 ? 0.875 12.132 16.446 1.00 96.38 198 THR A N 1
ATOM 1540 C CA . THR A 1 198 ? 1.032 13.408 15.748 1.00 96.38 198 THR A CA 1
ATOM 1541 C C . THR A 1 198 ? 0.650 13.293 14.269 1.00 96.38 198 THR A C 1
ATOM 1543 O O . THR A 1 198 ? 0.596 12.202 13.690 1.00 96.38 198 THR A O 1
ATOM 1546 N N . TYR A 1 199 ? 0.426 14.444 13.631 1.00 95.12 199 TYR A N 1
ATOM 1547 C CA . TYR A 1 199 ? 0.180 14.538 12.190 1.00 95.12 199 TYR A CA 1
ATOM 1548 C C . TYR A 1 199 ? 1.269 13.823 11.369 1.00 95.12 199 TYR A C 1
ATOM 1550 O O . TYR A 1 199 ? 0.963 13.038 10.474 1.00 95.12 199 TYR A O 1
ATOM 1558 N N . GLU A 1 200 ? 2.543 14.045 11.707 1.00 95.56 200 GLU A N 1
ATOM 1559 C CA . GLU A 1 200 ? 3.666 13.481 10.952 1.00 95.56 200 GLU A CA 1
ATOM 1560 C C . GLU A 1 200 ? 3.799 11.967 11.153 1.00 95.56 200 GLU A C 1
ATOM 1562 O O . GLU A 1 200 ? 4.017 11.241 10.189 1.00 95.56 200 GLU A O 1
ATOM 1567 N N . GLU A 1 201 ? 3.617 11.469 12.379 1.00 94.56 201 GLU A N 1
ATOM 1568 C CA . GLU A 1 201 ? 3.615 10.024 12.652 1.00 94.56 201 GLU A CA 1
ATOM 1569 C C . GLU A 1 201 ? 2.480 9.312 11.917 1.00 94.56 201 GLU A C 1
ATOM 1571 O O . GLU A 1 201 ? 2.664 8.206 11.409 1.00 94.56 201 GLU A O 1
ATOM 1576 N N . THR A 1 202 ? 1.318 9.961 11.822 1.00 93.12 202 THR A N 1
ATOM 1577 C CA . THR A 1 202 ? 0.173 9.438 11.072 1.00 93.12 202 THR A CA 1
ATOM 1578 C C . THR A 1 202 ? 0.478 9.382 9.576 1.00 93.12 202 THR A C 1
ATOM 1580 O O . THR A 1 202 ? 0.260 8.346 8.949 1.00 93.12 202 THR A O 1
ATOM 1583 N N . ALA A 1 203 ? 1.065 10.445 9.014 1.00 92.31 203 ALA A N 1
ATOM 1584 C CA . ALA A 1 203 ? 1.487 10.467 7.614 1.00 92.31 203 ALA A CA 1
ATOM 1585 C C . ALA A 1 203 ? 2.555 9.398 7.314 1.00 92.31 203 ALA A C 1
ATOM 1587 O O . ALA A 1 203 ? 2.454 8.690 6.313 1.00 92.31 203 ALA A O 1
ATOM 1588 N N . GLN A 1 204 ? 3.545 9.218 8.195 1.00 93.38 204 GLN A N 1
ATOM 1589 C CA . GLN A 1 204 ? 4.589 8.201 8.019 1.00 93.38 204 GLN A CA 1
ATOM 1590 C C . GLN A 1 204 ? 4.046 6.774 8.138 1.00 93.38 204 GLN A C 1
ATOM 1592 O O . GLN A 1 204 ? 4.416 5.916 7.335 1.00 93.38 204 GLN A O 1
ATOM 1597 N N . LYS A 1 205 ? 3.136 6.507 9.086 1.00 90.62 205 LYS A N 1
ATOM 1598 C CA . LYS A 1 205 ? 2.466 5.204 9.169 1.00 90.62 205 LYS A CA 1
ATOM 1599 C C . LYS A 1 205 ? 1.684 4.907 7.892 1.00 90.62 205 LYS A C 1
ATOM 1601 O O . LYS A 1 205 ? 1.799 3.810 7.357 1.00 90.62 205 LYS A O 1
ATOM 1606 N N . PHE A 1 206 ? 0.942 5.886 7.383 1.00 86.38 206 PHE A N 1
ATOM 1607 C CA . PHE A 1 206 ? 0.159 5.714 6.165 1.00 86.38 206 PHE A CA 1
ATOM 1608 C C . PHE A 1 206 ? 1.046 5.456 4.943 1.00 86.38 206 PHE A C 1
ATOM 1610 O O . PHE A 1 206 ? 0.801 4.526 4.177 1.00 86.38 206 PHE A O 1
ATOM 1617 N N . LYS A 1 207 ? 2.140 6.214 4.806 1.00 88.25 207 LYS A N 1
ATOM 1618 C CA . LYS A 1 207 ? 3.162 5.974 3.782 1.00 88.25 207 LYS A CA 1
ATOM 1619 C C . LYS A 1 207 ? 3.717 4.553 3.854 1.00 88.25 207 LYS A C 1
ATOM 1621 O O . LYS A 1 207 ? 3.901 3.919 2.823 1.00 88.25 207 LYS A O 1
ATOM 1626 N N . PHE A 1 208 ? 3.995 4.059 5.057 1.00 89.12 208 PHE A N 1
ATOM 1627 C CA . PHE A 1 208 ? 4.531 2.718 5.267 1.00 89.12 208 PHE A CA 1
ATOM 1628 C C . PHE A 1 208 ? 3.515 1.621 4.919 1.00 89.12 208 PHE A C 1
ATOM 1630 O O . PHE A 1 208 ? 3.847 0.695 4.179 1.00 89.12 208 PHE A O 1
ATOM 1637 N N . ASP A 1 209 ? 2.274 1.752 5.392 1.00 84.75 209 ASP A N 1
ATOM 1638 C CA . ASP A 1 209 ? 1.208 0.777 5.140 1.00 84.75 209 ASP A CA 1
ATOM 1639 C C . ASP A 1 209 ? 0.841 0.707 3.648 1.00 84.75 209 ASP A C 1
ATOM 1641 O O . ASP A 1 209 ? 0.679 -0.387 3.101 1.00 84.75 209 ASP A O 1
ATOM 1645 N N . LEU A 1 210 ? 0.772 1.857 2.966 1.00 81.38 210 LEU A N 1
ATOM 1646 C CA . LEU A 1 210 ? 0.547 1.906 1.520 1.00 81.38 210 LEU A CA 1
ATOM 1647 C C . LEU A 1 210 ? 1.776 1.470 0.721 1.00 81.38 210 LEU A C 1
ATOM 1649 O O . LEU A 1 210 ? 1.627 0.736 -0.255 1.00 81.38 210 LEU A O 1
ATOM 1653 N N . GLY A 1 211 ? 2.981 1.849 1.149 1.00 81.38 211 GLY A N 1
ATOM 1654 C CA . GLY A 1 211 ? 4.230 1.508 0.466 1.00 81.38 211 GLY A CA 1
ATOM 1655 C C . GLY A 1 211 ? 4.508 0.004 0.422 1.00 81.38 211 GLY A C 1
ATOM 1656 O O . GLY A 1 211 ? 5.139 -0.478 -0.517 1.00 81.38 211 GLY A O 1
ATOM 1657 N N . PHE A 1 212 ? 3.991 -0.765 1.388 1.00 80.81 212 PHE A N 1
ATOM 1658 C CA . PHE A 1 212 ? 4.045 -2.228 1.333 1.00 80.81 212 PHE A CA 1
ATOM 1659 C C . PHE A 1 212 ? 3.204 -2.829 0.208 1.00 80.81 212 PHE A C 1
ATOM 1661 O O . PHE A 1 212 ? 3.591 -3.854 -0.354 1.00 80.81 212 PHE A O 1
ATOM 1668 N N . ARG A 1 213 ? 2.056 -2.224 -0.111 1.00 79.69 213 ARG A N 1
ATOM 1669 C CA . ARG A 1 213 ? 1.166 -2.705 -1.179 1.00 79.69 213 ARG A CA 1
ATOM 1670 C C . ARG A 1 213 ? 1.513 -2.117 -2.534 1.00 79.69 213 ARG A C 1
ATOM 1672 O O . ARG A 1 213 ? 1.391 -2.810 -3.539 1.00 79.69 213 ARG A O 1
ATOM 1679 N N . TYR A 1 214 ? 1.983 -0.876 -2.554 1.00 81.31 214 TYR A N 1
ATOM 1680 C CA . TYR A 1 214 ? 2.252 -0.120 -3.766 1.00 81.31 214 TYR A CA 1
ATOM 1681 C C . TYR A 1 214 ? 3.680 0.430 -3.709 1.00 81.31 214 TYR A C 1
ATOM 1683 O O . TYR A 1 214 ? 3.880 1.576 -3.351 1.00 81.31 214 TYR A O 1
ATOM 1691 N N . PRO A 1 215 ? 4.715 -0.340 -4.085 1.00 75.12 215 PRO A N 1
ATOM 1692 C CA . PRO A 1 215 ? 6.114 0.074 -3.911 1.00 75.12 215 PRO A CA 1
ATOM 1693 C C . PRO A 1 215 ? 6.497 1.400 -4.597 1.00 75.12 215 PRO A C 1
ATOM 1695 O O . PRO A 1 215 ? 7.530 1.987 -4.281 1.00 75.12 215 PRO A O 1
ATOM 1698 N N . SER A 1 216 ? 5.696 1.853 -5.565 1.00 76.94 216 SER A N 1
ATOM 1699 C CA . SER A 1 216 ? 5.860 3.110 -6.298 1.00 76.94 216 SER A CA 1
ATOM 1700 C C . SER A 1 216 ? 5.133 4.315 -5.677 1.00 76.94 216 SER A C 1
ATOM 1702 O O . SER A 1 216 ? 5.307 5.418 -6.186 1.00 76.94 216 SER A O 1
ATOM 1704 N N . TYR A 1 217 ? 4.343 4.135 -4.611 1.00 73.06 217 TYR A N 1
ATOM 1705 C CA . TYR A 1 217 ? 3.493 5.159 -3.982 1.00 73.06 217 TYR A CA 1
ATOM 1706 C C . TYR A 1 217 ? 3.326 4.908 -2.466 1.00 73.06 217 TYR A C 1
ATOM 1708 O O . TYR A 1 217 ? 3.318 3.762 -2.040 1.00 73.06 217 TYR A O 1
ATOM 1716 N N . PRO A 1 218 ? 3.122 5.922 -1.609 1.00 71.25 218 PRO A N 1
ATOM 1717 C CA . PRO A 1 218 ? 3.058 7.358 -1.864 1.00 71.25 218 PRO A CA 1
ATOM 1718 C C . PRO A 1 218 ? 4.382 8.063 -1.527 1.00 71.25 218 PRO A C 1
ATOM 1720 O O . PRO A 1 218 ? 5.163 7.615 -0.680 1.00 71.25 218 PRO A O 1
ATOM 1723 N N . SER A 1 219 ? 4.626 9.216 -2.152 1.00 87.12 219 SER A N 1
ATOM 1724 C CA . SER A 1 219 ? 5.665 10.136 -1.677 1.00 87.12 219 SER A CA 1
ATOM 1725 C C . SER A 1 219 ? 5.287 10.729 -0.306 1.00 87.12 219 SER A C 1
ATOM 1727 O O . SER A 1 219 ? 4.141 10.631 0.138 1.00 87.12 219 SER A O 1
ATOM 1729 N N . ASP A 1 220 ? 6.233 11.369 0.395 1.00 87.31 220 ASP A N 1
ATOM 1730 C CA . ASP A 1 220 ? 5.924 12.037 1.674 1.00 87.31 220 ASP A CA 1
ATOM 1731 C C . ASP A 1 220 ? 4.861 13.141 1.520 1.00 87.31 220 ASP A C 1
ATOM 1733 O O . ASP A 1 220 ? 4.084 13.378 2.446 1.00 87.31 220 ASP A O 1
ATOM 1737 N N . SER A 1 221 ? 4.796 13.811 0.361 1.00 88.44 221 SER A N 1
ATOM 1738 C CA . SER A 1 221 ? 3.759 14.812 0.087 1.00 88.44 221 SER A CA 1
ATOM 1739 C C . SER A 1 221 ? 2.382 14.181 -0.076 1.00 88.44 221 SER A C 1
ATOM 1741 O O . SER A 1 221 ? 1.423 14.708 0.482 1.00 88.44 221 SER A O 1
ATOM 1743 N N . ASP A 1 222 ? 2.287 13.041 -0.759 1.00 85.50 222 ASP A N 1
ATOM 1744 C CA . ASP A 1 222 ? 1.003 12.376 -1.012 1.00 85.50 222 ASP A CA 1
ATOM 1745 C C . ASP A 1 222 ? 0.411 11.827 0.289 1.00 85.50 222 ASP A C 1
ATOM 1747 O O . ASP A 1 222 ? -0.776 11.990 0.561 1.00 85.50 222 ASP A O 1
ATOM 1751 N N . ALA A 1 223 ? 1.255 11.243 1.147 1.00 88.12 223 ALA A N 1
ATOM 1752 C CA . ALA A 1 223 ? 0.823 10.761 2.455 1.00 88.12 223 ALA A CA 1
ATOM 1753 C C . ALA A 1 223 ? 0.281 11.902 3.335 1.00 88.12 223 ALA A C 1
ATOM 1755 O O . ALA A 1 223 ? -0.721 11.740 4.028 1.00 88.12 223 ALA A O 1
ATOM 1756 N N . ARG A 1 224 ? 0.904 13.085 3.277 1.00 92.06 224 ARG A N 1
ATOM 1757 C CA . ARG A 1 224 ? 0.431 14.285 3.985 1.00 92.06 224 ARG A CA 1
ATOM 1758 C C . ARG A 1 224 ? -0.862 14.841 3.390 1.00 92.06 224 ARG A C 1
ATOM 1760 O O . ARG A 1 224 ? -1.764 15.189 4.146 1.00 92.06 224 ARG A O 1
ATOM 1767 N N . ALA A 1 225 ? -0.968 14.912 2.064 1.00 88.19 225 ALA A N 1
ATOM 1768 C CA . ALA A 1 225 ? -2.194 15.331 1.385 1.00 88.19 225 ALA A CA 1
ATOM 1769 C C . ALA A 1 225 ? -3.370 14.431 1.783 1.00 88.19 225 ALA A C 1
ATOM 1771 O O . ALA A 1 225 ? -4.437 14.923 2.145 1.00 88.19 225 ALA A O 1
ATOM 1772 N N . PHE A 1 226 ? -3.130 13.123 1.849 1.00 86.75 226 PHE A N 1
ATOM 1773 C CA . PHE A 1 226 ? -4.131 12.165 2.287 1.00 86.75 226 PHE A CA 1
ATOM 1774 C C . PHE A 1 226 ? -4.599 12.402 3.730 1.00 86.75 226 PHE A C 1
ATOM 1776 O O . PHE A 1 226 ? -5.797 12.486 3.995 1.00 86.75 226 PHE A O 1
ATOM 1783 N N . VAL A 1 227 ? -3.662 12.572 4.671 1.00 90.31 227 VAL A N 1
ATOM 1784 C CA . VAL A 1 227 ? -4.004 12.882 6.070 1.00 90.31 227 VAL A CA 1
ATOM 1785 C C . VAL A 1 227 ? -4.779 14.199 6.171 1.00 90.31 227 VAL A C 1
ATOM 1787 O O . VAL A 1 227 ? -5.706 14.299 6.971 1.00 90.31 227 VAL A O 1
ATOM 1790 N N . ASN A 1 228 ? -4.466 15.197 5.340 1.00 91.94 228 ASN A N 1
ATOM 1791 C CA . ASN A 1 228 ? -5.218 16.450 5.307 1.00 91.94 228 ASN A CA 1
ATOM 1792 C C . ASN A 1 228 ? -6.675 16.266 4.872 1.00 91.94 228 ASN A C 1
ATOM 1794 O O . ASN A 1 228 ? -7.544 16.853 5.517 1.00 91.94 228 ASN A O 1
ATOM 1798 N N . ILE A 1 229 ? -6.923 15.464 3.832 1.00 88.25 229 ILE A N 1
ATOM 1799 C CA . ILE A 1 229 ? -8.274 15.137 3.349 1.00 88.25 229 ILE A CA 1
ATOM 1800 C C . ILE A 1 229 ? -9.040 14.372 4.433 1.00 88.25 229 ILE A C 1
ATOM 1802 O O . ILE A 1 229 ? -10.148 14.749 4.799 1.00 88.25 229 ILE A O 1
ATOM 1806 N N . ALA A 1 230 ? -8.416 13.356 5.036 1.00 87.50 230 ALA A N 1
ATOM 1807 C CA . ALA A 1 230 ? -9.032 12.596 6.121 1.00 87.50 230 ALA A CA 1
ATOM 1808 C C . ALA A 1 230 ? -9.389 13.486 7.330 1.00 87.50 230 ALA A C 1
ATOM 1810 O O . ALA A 1 230 ? -10.460 13.337 7.917 1.00 87.50 230 ALA A O 1
ATOM 1811 N N . ILE A 1 231 ? -8.527 14.440 7.700 1.00 91.88 231 ILE A N 1
ATOM 1812 C CA . ILE A 1 231 ? -8.827 15.393 8.778 1.00 91.88 231 ILE A CA 1
ATOM 1813 C C . ILE A 1 231 ? -9.997 16.312 8.405 1.00 91.88 231 ILE A C 1
ATOM 1815 O O . ILE A 1 231 ? -10.838 16.562 9.263 1.00 91.88 231 ILE A O 1
ATOM 1819 N N . ASP A 1 232 ? -10.067 16.819 7.173 1.00 91.69 232 ASP A N 1
ATOM 1820 C CA . ASP A 1 232 ? -11.140 17.745 6.779 1.00 91.69 232 ASP A CA 1
ATOM 1821 C C . ASP A 1 232 ? -12.497 17.050 6.669 1.00 91.69 232 ASP A C 1
ATOM 1823 O O . ASP A 1 232 ? -13.494 17.563 7.184 1.00 91.69 232 ASP A O 1
ATOM 1827 N N . ASP A 1 233 ? -12.527 15.875 6.041 1.00 88.38 233 ASP A N 1
ATOM 1828 C CA . ASP A 1 233 ? -13.782 15.239 5.647 1.00 88.38 233 ASP A CA 1
ATOM 1829 C C . ASP A 1 233 ? -14.273 14.191 6.646 1.00 88.38 233 ASP A C 1
ATOM 1831 O O . ASP A 1 233 ? -15.483 14.056 6.849 1.00 88.38 233 ASP A O 1
ATOM 1835 N N . LEU A 1 234 ? -13.361 13.453 7.293 1.00 87.69 234 LEU A N 1
ATOM 1836 C CA . LEU A 1 234 ? -13.728 12.375 8.217 1.00 87.69 234 LEU A CA 1
ATOM 1837 C C . LEU A 1 234 ? -13.638 12.804 9.675 1.00 87.69 234 LEU A C 1
ATOM 1839 O O . LEU A 1 234 ? -14.512 12.452 10.470 1.00 87.69 234 LEU A O 1
ATOM 1843 N N . CYS A 1 235 ? -12.586 13.542 10.039 1.00 92.19 235 CYS A N 1
ATOM 1844 C CA . CYS A 1 235 ? -12.275 13.830 11.438 1.00 92.19 235 CYS A CA 1
ATOM 1845 C C . CYS A 1 235 ? -11.931 15.290 11.729 1.00 92.19 235 CYS A C 1
ATOM 1847 O O . CYS A 1 235 ? -10.839 15.591 12.234 1.00 92.19 235 CYS A O 1
ATOM 1849 N N . PRO A 1 236 ? -12.907 16.197 11.522 1.00 94.06 236 PRO A N 1
ATOM 1850 C CA . PRO A 1 236 ? -12.720 17.637 11.677 1.00 94.06 236 PRO A CA 1
ATOM 1851 C C . PRO A 1 236 ? -12.313 18.051 13.096 1.00 94.06 236 PRO A C 1
ATOM 1853 O O . PRO A 1 236 ? -11.742 19.124 13.290 1.00 94.06 236 PRO A O 1
ATOM 1856 N N . GLN A 1 237 ? -12.534 17.201 14.107 1.00 94.38 237 GLN A N 1
ATOM 1857 C CA . GLN A 1 237 ? -12.042 17.432 15.466 1.00 94.38 237 GLN A CA 1
ATOM 1858 C C . GLN A 1 237 ? -10.508 17.531 15.564 1.00 94.38 237 GLN A C 1
ATOM 1860 O O . GLN A 1 237 ? -10.012 18.101 16.534 1.00 94.38 237 GLN A O 1
ATOM 1865 N N . TYR A 1 238 ? -9.765 17.017 14.576 1.00 95.75 238 TYR A N 1
ATOM 1866 C CA . TYR A 1 238 ? -8.300 17.084 14.513 1.00 95.75 238 TYR A CA 1
ATOM 1867 C C . TYR A 1 238 ? -7.779 18.182 13.571 1.00 95.75 238 TYR A C 1
ATOM 1869 O O . TYR A 1 238 ? -6.584 18.226 13.284 1.00 95.75 238 TYR A O 1
ATOM 1877 N N . ALA A 1 239 ? -8.629 19.108 13.105 1.00 95.44 239 ALA A N 1
ATOM 1878 C CA . ALA A 1 239 ? -8.227 20.191 12.196 1.00 95.44 239 ALA A CA 1
ATOM 1879 C C . ALA A 1 239 ? -7.070 21.057 12.736 1.00 95.44 239 ALA A C 1
ATOM 1881 O O . ALA A 1 239 ? -6.265 21.589 11.975 1.00 95.44 239 ALA A O 1
ATOM 1882 N N . ASN A 1 240 ? -6.944 21.167 14.060 1.00 95.62 240 ASN A N 1
ATOM 1883 C CA . ASN A 1 240 ? -5.862 21.890 14.728 1.00 95.62 240 ASN A CA 1
ATOM 1884 C C . ASN A 1 240 ? -4.493 21.186 14.672 1.00 95.62 240 ASN A C 1
ATOM 1886 O O . ASN A 1 240 ? -3.495 21.812 15.027 1.00 95.62 240 ASN A O 1
ATOM 1890 N N . MET A 1 241 ? -4.432 19.914 14.264 1.00 93.69 241 MET A N 1
ATOM 1891 C CA . MET A 1 241 ? -3.180 19.163 14.120 1.00 93.69 241 MET A CA 1
ATOM 1892 C C . MET A 1 241 ? -2.449 19.457 12.808 1.00 93.69 241 MET A C 1
ATOM 1894 O O . MET A 1 241 ? -1.280 19.094 12.677 1.00 93.69 241 MET A O 1
ATOM 1898 N N . LYS A 1 242 ? -3.109 20.111 11.844 1.00 94.81 242 LYS A N 1
ATOM 1899 C CA . LYS A 1 242 ? -2.495 20.438 10.559 1.00 94.81 242 LYS A CA 1
ATOM 1900 C C . LYS A 1 242 ? -1.308 21.389 10.747 1.00 94.81 242 LYS A C 1
ATOM 1902 O O . LYS A 1 242 ? -1.426 22.368 11.494 1.00 94.81 242 LYS A O 1
ATOM 1907 N N . PRO A 1 243 ? -0.169 21.135 10.078 1.00 92.62 243 PRO A N 1
ATOM 1908 C CA . PRO A 1 243 ? 0.912 22.108 10.039 1.00 92.62 243 PRO A CA 1
ATOM 1909 C C . PRO A 1 243 ? 0.393 23.405 9.401 1.00 92.62 243 PRO A C 1
ATOM 1911 O O . PRO A 1 243 ? -0.348 23.362 8.418 1.00 92.62 243 PRO A O 1
ATOM 1914 N N . ARG A 1 244 ? 0.736 24.544 10.011 1.00 88.12 244 ARG A N 1
ATOM 1915 C CA . ARG A 1 244 ? 0.404 25.877 9.489 1.00 88.12 244 ARG A CA 1
ATOM 1916 C C . ARG A 1 244 ? 1.308 26.275 8.334 1.00 88.12 244 ARG A C 1
ATOM 1918 O O . ARG A 1 244 ? 2.491 25.870 8.369 1.00 88.12 244 ARG A O 1
#

Secondary structure (DSSP, 8-state):
--B-TT--B--TT-SB-TTT-PBPPPHHHHHH-----GGGGS---S----------------PPPPPPSEEEE-TT--SSEEEE-SSSBPP-------------HHHHHHHHHHHHHHHHHHHHHHTT--------------------HHHHHHHHHHHHHHHHS---TTS-HHHHHHHHHHHHHHHHHHHHHHTTS-HHHHHHHHHHHHHHH-TT---HHHHHHHHHHHHHHT-GGGGGGS--

Mean predicted aligned error: 20.79 Å

Radius of gyration: 31.09 Å; Cα contacts (8 Å, |Δi|>4): 140; chains: 1; bounding box: 61×89×65 Å

Solvent-accessible surface area (backbone atoms only — not comparable to full-atom values): 15770 Å² total; per-residue (Å²): 108,57,55,38,97,88,67,53,77,38,68,76,92,56,59,49,33,94,88,78,63,47,71,36,86,52,77,72,60,60,68,72,59,66,77,76,65,78,79,77,72,79,83,74,81,96,76,73,95,70,86,71,76,76,73,72,73,72,71,72,90,72,71,73,82,73,65,75,60,44,79,40,73,34,90,86,71,54,96,54,73,37,44,34,70,56,86,50,68,56,73,75,71,72,74,74,75,72,78,81,71,82,69,62,65,69,60,57,55,53,53,52,53,55,50,48,53,58,55,55,56,50,58,70,66,56,80,80,68,85,89,76,89,77,91,77,79,89,82,90,84,78,92,75,78,92,65,58,72,73,60,50,50,57,49,55,49,50,59,57,42,54,74,74,51,72,66,64,91,82,62,51,74,65,60,53,52,54,48,51,55,53,46,52,58,49,46,61,51,45,52,62,48,52,74,79,44,53,60,66,58,50,20,52,51,49,26,51,63,42,29,74,78,35,82,91,37,52,54,78,65,53,23,44,52,49,50,51,50,39,25,65,76,76,32,55,90,49,55,85,57,57,85,130

Foldseek 3Di:
DFADPVGDDDDPPDQADPPPRDGTDDPVNVVVPPDPPPVVPPDDDPDDDDPPPPPPPPDPPPPDQQDDWDWDPDPVNDPDTWTDHRPDTDDPPPPPPPPPPPPPCVVVVVVVVVVCCVVVVVVVVPVPDDDDDDDDDDDDDDDDPDDDLLVVLLVVCCVVCVVPPVPDPPDDPVNVSVVSVVLSVVLVVLQVVVVPDALLVSLVVQQVVVCVVPVPDDDSVVSSVSSQSSCVRPNVVCVVRRDD

pLDDT: mean 73.1, std 18.25, range [39.59, 97.0]